Protein AF-A0A368VG31-F1 (afdb_monomer_lite)

pLDDT: mean 73.66, std 25.9, range [26.33, 97.94]

Structure (mmCIF, N/CA/C/O backbone):
data_AF-A0A368VG31-F1
#
_entry.id   AF-A0A368VG31-F1
#
loop_
_atom_site.group_PDB
_atom_site.id
_atom_site.type_symbol
_atom_site.label_atom_id
_atom_site.label_alt_id
_atom_site.label_comp_id
_atom_site.label_asym_id
_atom_site.label_entity_id
_atom_site.label_seq_id
_atom_site.pdbx_PDB_ins_code
_atom_site.Cartn_x
_atom_site.Cartn_y
_atom_site.Cartn_z
_atom_site.occupancy
_atom_site.B_iso_or_equiv
_atom_site.auth_seq_id
_atom_site.auth_comp_id
_atom_site.auth_asym_id
_atom_site.auth_atom_id
_atom_site.pdbx_PDB_model_num
ATOM 1 N N . MET A 1 1 ? -7.370 -16.272 21.404 1.00 42.12 1 MET A N 1
ATOM 2 C CA . MET A 1 1 ? -6.829 -16.869 20.165 1.00 42.12 1 MET A CA 1
ATOM 3 C C . MET A 1 1 ? -6.284 -15.717 19.356 1.00 42.12 1 MET A C 1
ATOM 5 O O . MET A 1 1 ? -7.018 -14.759 19.178 1.00 42.12 1 MET A O 1
ATOM 9 N N . GLN A 1 2 ? -5.011 -15.749 18.975 1.00 47.25 2 GLN A N 1
ATOM 10 C CA . GLN A 1 2 ? -4.463 -14.744 18.066 1.00 47.25 2 GLN A CA 1
ATOM 11 C C . GLN A 1 2 ? -4.986 -15.117 16.674 1.00 47.25 2 GLN A C 1
ATOM 13 O O . GLN A 1 2 ? -4.638 -16.184 16.168 1.00 47.25 2 GLN A O 1
ATOM 18 N N . ASN A 1 3 ? -5.920 -14.334 16.133 1.00 59.38 3 ASN A N 1
ATOM 19 C CA . ASN A 1 3 ? -6.343 -14.498 14.747 1.00 59.38 3 ASN A CA 1
ATOM 20 C C . ASN A 1 3 ? -5.151 -14.087 13.880 1.00 59.38 3 ASN A C 1
ATOM 22 O O . ASN A 1 3 ? -4.716 -12.941 13.930 1.00 59.38 3 ASN A O 1
ATOM 26 N N . ASP A 1 4 ? -4.582 -15.041 13.148 1.00 72.00 4 ASP A N 1
ATOM 27 C CA . ASP A 1 4 ? -3.491 -14.765 12.220 1.00 72.00 4 ASP A CA 1
ATOM 28 C C . ASP A 1 4 ? -4.110 -14.226 10.925 1.00 72.00 4 ASP A C 1
ATOM 30 O O . ASP A 1 4 ? -4.549 -14.985 10.054 1.00 72.00 4 ASP A O 1
ATOM 34 N N . TRP A 1 5 ? -4.286 -12.905 10.849 1.00 88.12 5 TRP A N 1
ATOM 35 C CA . TRP A 1 5 ? -4.856 -12.273 9.665 1.00 88.12 5 TRP A CA 1
ATOM 36 C C . TRP A 1 5 ? -3.840 -12.290 8.525 1.00 88.12 5 TRP A C 1
ATOM 38 O O . TRP A 1 5 ? -2.891 -11.509 8.493 1.00 88.12 5 TRP A O 1
ATOM 48 N N . ASN A 1 6 ? -4.066 -13.183 7.565 1.00 90.31 6 ASN A N 1
ATOM 49 C CA . ASN A 1 6 ? -3.219 -13.331 6.392 1.00 90.31 6 ASN A CA 1
ATOM 50 C C . ASN A 1 6 ? -3.918 -12.758 5.154 1.00 90.31 6 ASN A C 1
ATOM 52 O O . ASN A 1 6 ? -4.849 -13.365 4.618 1.00 90.31 6 ASN A O 1
ATOM 56 N N . PHE A 1 7 ? -3.455 -11.597 4.692 1.00 94.81 7 PHE A N 1
ATOM 57 C CA . PHE A 1 7 ? -3.966 -10.951 3.487 1.00 94.81 7 PHE A CA 1
ATOM 58 C C . PHE A 1 7 ? -3.017 -11.166 2.318 1.00 94.81 7 PHE A C 1
ATOM 60 O O . PHE A 1 7 ? -1.804 -10.972 2.414 1.00 94.81 7 PHE A O 1
ATOM 67 N N . ARG A 1 8 ? -3.588 -11.493 1.158 1.00 96.06 8 ARG A N 1
ATOM 68 C CA . ARG A 1 8 ? -2.815 -11.697 -0.072 1.00 96.06 8 ARG A CA 1
ATOM 69 C C . ARG A 1 8 ? -2.020 -10.453 -0.469 1.00 96.06 8 ARG A C 1
ATOM 71 O O . ARG A 1 8 ? -0.881 -10.576 -0.917 1.00 96.06 8 ARG A O 1
ATOM 78 N N . TYR A 1 9 ? -2.625 -9.277 -0.311 1.00 97.06 9 TYR A N 1
ATOM 79 C CA . TYR A 1 9 ? -2.056 -8.018 -0.781 1.00 97.06 9 TYR A CA 1
ATOM 80 C C . TYR A 1 9 ? -1.549 -7.110 0.341 1.00 97.06 9 TYR A C 1
ATOM 82 O O . TYR A 1 9 ? -0.967 -6.082 0.034 1.00 97.06 9 TYR A O 1
ATOM 90 N N . PHE A 1 10 ? -1.676 -7.473 1.616 1.00 96.88 10 PHE A N 1
ATOM 91 C CA . PHE A 1 10 ? -1.245 -6.618 2.726 1.00 96.88 10 PHE A CA 1
ATOM 92 C C . PHE A 1 10 ? -0.348 -7.409 3.677 1.00 96.88 10 PHE A C 1
ATOM 94 O O . PHE A 1 10 ? -0.759 -8.440 4.206 1.00 96.88 10 PHE A O 1
ATOM 101 N N . ASP A 1 11 ? 0.898 -6.972 3.846 1.00 95.88 11 ASP A N 1
ATOM 102 C CA . ASP A 1 11 ? 1.844 -7.601 4.765 1.00 95.88 11 ASP A CA 1
ATOM 103 C C . ASP A 1 11 ? 1.678 -7.068 6.186 1.00 95.88 11 ASP A C 1
ATOM 105 O O . ASP A 1 11 ? 1.439 -5.876 6.358 1.00 95.88 11 ASP A O 1
ATOM 109 N N . ASP A 1 12 ? 1.845 -7.947 7.176 1.00 94.50 12 ASP A N 1
ATOM 110 C CA . ASP A 1 12 ? 1.897 -7.613 8.607 1.00 94.50 12 ASP A CA 1
ATOM 111 C C . ASP A 1 12 ? 0.853 -6.554 9.034 1.00 94.50 12 ASP A C 1
ATOM 113 O O . ASP A 1 12 ? 1.196 -5.400 9.320 1.00 94.50 12 ASP A O 1
ATOM 117 N N . PRO A 1 13 ? -0.446 -6.908 9.037 1.00 94.44 13 PRO A N 1
ATOM 118 C CA . PRO A 1 13 ? -1.523 -5.949 9.269 1.00 94.44 13 PRO A CA 1
ATOM 119 C C . PRO A 1 13 ? -1.421 -5.249 10.624 1.00 94.44 13 PRO A C 1
ATOM 121 O O . PRO A 1 13 ? -1.746 -4.073 10.715 1.00 94.44 13 PRO A O 1
ATOM 124 N N . LEU A 1 14 ? -0.920 -5.936 11.656 1.00 93.38 14 LEU A N 1
ATOM 125 C CA . LEU A 1 14 ? -0.734 -5.360 12.992 1.00 93.38 14 LEU A CA 1
ATOM 126 C C . LEU A 1 14 ? 0.301 -4.234 13.019 1.00 93.38 14 LEU A C 1
ATOM 128 O O . LEU A 1 14 ? 0.236 -3.362 13.880 1.00 93.38 14 LEU A O 1
ATOM 132 N N . ARG A 1 15 ? 1.267 -4.271 12.102 1.00 93.38 15 ARG A N 1
ATOM 133 C CA . ARG A 1 15 ? 2.308 -3.255 11.986 1.00 93.38 15 ARG A CA 1
ATOM 134 C C . ARG A 1 15 ? 1.934 -2.138 11.019 1.00 93.38 15 ARG A C 1
ATOM 136 O O . ARG A 1 15 ? 2.314 -0.997 11.249 1.00 93.38 15 ARG A O 1
ATOM 143 N N . ASN A 1 16 ? 1.304 -2.491 9.902 1.00 94.56 16 ASN A N 1
ATOM 144 C CA . ASN A 1 16 ? 1.220 -1.620 8.731 1.00 94.56 16 ASN A CA 1
ATOM 145 C C . ASN A 1 16 ? -0.153 -0.953 8.543 1.00 94.56 16 ASN A C 1
ATOM 147 O O . ASN A 1 16 ? -0.267 -0.068 7.694 1.00 94.56 16 ASN A O 1
ATOM 151 N N . ALA A 1 17 ? -1.186 -1.393 9.267 1.00 94.19 17 ALA A N 1
ATOM 152 C CA . ALA A 1 17 ? -2.502 -0.760 9.256 1.00 94.19 17 ALA A CA 1
ATOM 153 C C . ALA A 1 17 ? -2.637 0.269 10.389 1.00 94.19 17 ALA A C 1
ATOM 155 O O . ALA A 1 17 ? -1.961 0.160 11.412 1.00 94.19 17 ALA A O 1
ATOM 156 N N . GLU A 1 18 ? -3.535 1.240 10.217 1.00 93.69 18 GLU A N 1
ATOM 157 C CA . GLU A 1 18 ? -3.822 2.246 11.244 1.00 93.69 18 GLU A CA 1
ATOM 158 C C . GLU A 1 18 ? -4.974 1.783 12.137 1.00 93.69 18 GLU A C 1
ATOM 160 O O . GLU A 1 18 ? -6.083 1.534 11.652 1.00 93.69 18 GLU A O 1
ATOM 165 N N . PHE A 1 19 ? -4.707 1.678 13.441 1.00 94.88 19 PHE A N 1
ATOM 166 C CA . PHE A 1 19 ? -5.680 1.252 14.444 1.00 94.88 19 PHE A CA 1
ATOM 167 C C . PHE A 1 19 ? -6.085 2.400 15.366 1.00 94.88 19 PHE A C 1
ATOM 169 O O . PHE A 1 19 ? -5.261 3.218 15.768 1.00 94.88 19 PHE A O 1
ATOM 176 N N . ILE A 1 20 ? -7.350 2.396 15.773 1.00 94.56 20 ILE A N 1
ATOM 177 C CA . ILE A 1 20 ? -7.947 3.368 16.686 1.00 94.56 20 ILE A CA 1
ATOM 178 C C . ILE A 1 20 ? -8.643 2.666 17.853 1.00 94.56 20 ILE A C 1
ATOM 180 O O . ILE A 1 20 ? -8.980 1.485 17.793 1.00 94.56 20 ILE A O 1
ATOM 184 N N . GLU A 1 21 ? -8.887 3.416 18.925 1.00 94.69 21 GLU A N 1
ATOM 185 C CA . GLU A 1 21 ? -9.537 2.904 20.140 1.00 94.69 21 GLU A CA 1
ATOM 186 C C . GLU A 1 21 ? -11.071 2.835 20.022 1.00 94.69 21 GLU A C 1
ATOM 188 O O . GLU A 1 21 ? -11.733 2.216 20.854 1.00 94.69 21 GLU A O 1
ATOM 193 N N . SER A 1 22 ? -11.661 3.481 19.009 1.00 95.19 22 SER A N 1
ATOM 194 C CA . SER A 1 22 ? -13.115 3.512 18.833 1.00 95.19 22 SER A CA 1
ATOM 195 C C . SER A 1 22 ? -13.665 2.118 18.500 1.00 95.19 22 SER A C 1
ATOM 197 O O . SER A 1 22 ? -13.139 1.470 17.590 1.00 95.19 22 SER A O 1
ATOM 199 N N . PRO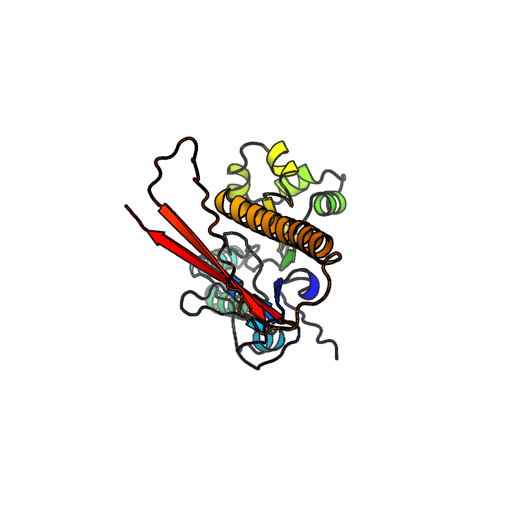 A 1 23 ? -14.760 1.668 19.144 1.00 97.12 23 PRO A N 1
ATOM 200 C CA . PRO A 1 23 ? -15.353 0.368 18.855 1.00 97.12 23 PRO A CA 1
ATOM 201 C C . PRO A 1 23 ? -15.854 0.261 17.411 1.00 97.12 23 PRO A C 1
ATOM 203 O O . PRO A 1 23 ? -16.366 1.226 16.845 1.00 97.12 23 PRO A O 1
ATOM 206 N N . CYS A 1 24 ? -15.783 -0.937 16.839 1.00 96.50 24 CYS A N 1
ATOM 207 C CA . CYS A 1 24 ? -16.247 -1.210 15.486 1.00 96.50 24 CYS A CA 1
ATOM 208 C C . CYS A 1 24 ? -17.745 -0.926 15.322 1.00 96.50 24 CYS A C 1
ATOM 210 O O . CYS A 1 24 ? -18.578 -1.516 16.013 1.00 96.50 24 CYS A O 1
ATOM 212 N N . GLU A 1 25 ? -18.108 -0.140 14.309 1.00 94.56 25 GLU A N 1
ATOM 213 C CA . GLU A 1 25 ? -19.505 0.211 14.012 1.00 94.56 25 GLU A CA 1
ATOM 214 C C . GLU A 1 25 ? -20.383 -0.996 13.651 1.00 94.56 25 GLU A C 1
ATOM 216 O O . GLU A 1 25 ? -21.596 -0.983 13.851 1.00 94.56 25 GLU A O 1
ATOM 221 N N . SER A 1 26 ? -19.779 -2.047 13.090 1.00 93.00 26 SER A N 1
ATOM 222 C CA . SER A 1 26 ? -20.509 -3.213 12.582 1.00 93.00 26 SER A CA 1
ATOM 223 C C . SER A 1 26 ? -20.845 -4.242 13.662 1.00 93.00 26 SER A C 1
ATOM 225 O O . SER A 1 26 ? -21.842 -4.954 13.533 1.00 93.00 26 SER A O 1
ATOM 227 N N . CYS A 1 27 ? -20.012 -4.381 14.697 1.00 95.81 27 CYS A N 1
ATOM 228 C CA . CYS A 1 27 ? -20.180 -5.433 15.710 1.00 95.81 27 CYS A CA 1
ATOM 229 C C . CYS A 1 27 ? -19.948 -4.993 17.162 1.00 95.81 27 CYS A C 1
ATOM 231 O O . CYS A 1 27 ? -20.209 -5.788 18.063 1.00 95.81 27 CYS A O 1
ATOM 233 N N . GLY A 1 28 ? -19.468 -3.770 17.401 1.00 96.50 28 GLY A N 1
ATOM 234 C CA . GLY A 1 28 ? -19.174 -3.238 18.734 1.00 96.50 28 GLY A CA 1
ATOM 235 C C . GLY A 1 28 ? -17.886 -3.760 19.382 1.00 96.50 28 GLY A C 1
ATOM 236 O O . GLY A 1 28 ? -17.689 -3.526 20.568 1.00 96.50 28 GLY A O 1
ATOM 237 N N . SER A 1 29 ? -17.027 -4.480 18.651 1.00 96.00 29 SER A N 1
ATOM 238 C CA . SER A 1 29 ? -15.715 -4.921 19.157 1.00 96.00 29 SER A CA 1
ATOM 239 C C . SER A 1 29 ? -14.809 -3.727 19.451 1.00 96.00 29 SER A C 1
ATOM 241 O O . SER A 1 29 ? -14.769 -2.806 18.647 1.00 96.00 29 SER A O 1
ATOM 243 N N . GLU A 1 30 ? -14.038 -3.781 20.535 1.00 96.12 30 GLU A N 1
ATOM 244 C CA . GLU A 1 30 ? -12.993 -2.793 20.871 1.00 96.12 30 GLU A CA 1
ATOM 245 C C . GLU A 1 30 ? -11.595 -3.246 20.409 1.00 96.12 30 GLU A C 1
ATOM 247 O O . GLU A 1 30 ? -10.632 -2.490 20.445 1.00 96.12 30 GLU A O 1
ATOM 252 N N . GLU A 1 31 ? -11.474 -4.486 19.935 1.00 94.44 31 GLU A N 1
ATOM 253 C CA . GLU A 1 31 ? -10.200 -5.093 19.555 1.00 94.44 31 GLU A CA 1
ATOM 254 C C . GLU A 1 31 ? -9.863 -4.847 18.079 1.00 94.44 31 GLU A C 1
ATOM 256 O O . GLU A 1 31 ? -10.676 -5.153 17.200 1.00 94.44 31 GLU A O 1
ATOM 261 N N . ASN A 1 32 ? -8.630 -4.392 17.816 1.00 94.69 32 ASN A N 1
ATOM 262 C CA . ASN A 1 32 ? -8.026 -4.255 16.480 1.00 94.69 32 ASN A CA 1
ATOM 263 C C . ASN A 1 32 ? -8.951 -3.540 15.480 1.00 94.69 32 ASN A C 1
ATOM 265 O O . ASN A 1 32 ? -9.277 -4.059 14.406 1.00 94.69 32 ASN A O 1
ATOM 269 N N . CYS A 1 33 ? -9.409 -2.357 15.881 1.00 96.44 33 CYS A N 1
ATOM 270 C CA . CYS A 1 33 ? -10.287 -1.505 15.095 1.00 96.44 33 CYS A CA 1
ATOM 271 C C . CYS A 1 33 ? -9.482 -0.589 14.181 1.00 96.44 33 CYS A C 1
ATOM 273 O O . CYS A 1 33 ? -8.665 0.184 14.660 1.00 96.44 33 CYS A O 1
ATOM 275 N N . LEU A 1 34 ? -9.701 -0.702 12.875 1.00 95.50 34 LEU A N 1
ATOM 276 C CA . LEU A 1 34 ? -9.087 0.131 11.851 1.00 95.50 34 LEU A CA 1
ATOM 277 C C . LEU A 1 34 ? -9.758 1.502 11.796 1.00 95.50 34 LEU A C 1
ATOM 279 O O . LEU A 1 34 ? -10.980 1.591 11.958 1.00 95.50 34 LEU A O 1
ATOM 283 N N . ASP A 1 35 ? -8.974 2.533 11.489 1.00 92.69 35 ASP A N 1
ATOM 284 C CA . ASP A 1 35 ? -9.503 3.868 11.211 1.00 92.69 35 ASP A CA 1
ATOM 285 C C . ASP A 1 35 ? -10.346 3.857 9.925 1.00 92.69 35 ASP A C 1
ATOM 287 O O . ASP A 1 35 ? -9.868 3.536 8.828 1.00 92.69 35 ASP A O 1
ATOM 291 N N . GLY A 1 36 ? -11.629 4.187 10.068 1.00 89.38 36 GLY A N 1
ATOM 292 C CA . GLY A 1 36 ? -12.587 4.183 8.972 1.00 89.38 36 GLY A CA 1
ATOM 293 C C . GLY A 1 36 ? -12.292 5.229 7.891 1.00 89.38 36 GLY A C 1
ATOM 294 O O . GLY A 1 36 ? -12.706 5.033 6.746 1.00 89.38 36 GLY A O 1
ATOM 295 N N . VAL A 1 37 ? -11.503 6.271 8.194 1.00 86.25 37 VAL A N 1
ATOM 296 C CA . VAL A 1 37 ? -11.160 7.341 7.238 1.00 86.25 37 VAL A CA 1
ATOM 297 C C . VAL A 1 37 ? -10.456 6.816 5.981 1.00 86.25 37 VAL A C 1
ATOM 299 O O . VAL A 1 37 ? -10.598 7.389 4.901 1.00 86.25 37 VAL A O 1
ATOM 302 N N . PHE A 1 38 ? -9.734 5.697 6.084 1.00 87.88 38 PHE A N 1
ATOM 303 C CA . PHE A 1 38 ? -8.956 5.144 4.970 1.00 87.88 38 PHE A CA 1
ATOM 304 C C . PHE A 1 38 ? -9.740 4.171 4.081 1.00 87.88 38 PHE A C 1
ATOM 306 O O . PHE A 1 38 ? -9.220 3.720 3.059 1.00 87.88 38 PHE A O 1
ATOM 313 N N . PHE A 1 39 ? -10.992 3.845 4.420 1.00 87.69 39 PHE A N 1
ATOM 314 C CA . PHE A 1 39 ? -11.820 2.951 3.599 1.00 87.69 39 PHE A CA 1
ATOM 315 C C . PHE A 1 39 ? -12.277 3.591 2.276 1.00 87.69 39 PHE A C 1
ATOM 317 O O . PHE A 1 39 ? -12.703 2.858 1.378 1.00 87.69 39 PHE A O 1
ATOM 324 N N . ASP A 1 40 ? -12.130 4.920 2.144 1.00 73.88 40 ASP A N 1
ATOM 325 C CA . ASP A 1 40 ? -12.388 5.709 0.926 1.00 73.88 40 ASP A CA 1
ATOM 326 C C . ASP A 1 40 ? -13.782 5.425 0.329 1.00 73.88 40 ASP A C 1
ATOM 328 O O . ASP A 1 40 ? -13.957 5.379 -0.889 1.00 73.88 40 ASP A O 1
ATOM 332 N N . GLU A 1 41 ? -14.779 5.183 1.196 1.00 75.31 41 GLU A N 1
ATOM 333 C CA . GLU A 1 41 ? -16.184 4.995 0.820 1.00 75.31 41 GLU A CA 1
ATOM 334 C C . GLU A 1 41 ? -16.829 6.376 0.574 1.00 75.31 41 GLU A C 1
ATOM 336 O O . GLU A 1 41 ? -17.075 7.112 1.527 1.00 75.31 41 GLU A O 1
ATOM 341 N N . PRO A 1 42 ? -17.163 6.758 -0.677 1.00 67.31 42 PRO A N 1
ATOM 342 C CA . PRO A 1 42 ? -17.617 8.124 -0.979 1.00 67.31 42 PRO A CA 1
ATOM 343 C C . PRO A 1 42 ? -18.981 8.485 -0.378 1.00 67.31 42 PRO A C 1
ATOM 345 O O . PRO A 1 42 ? -19.337 9.658 -0.289 1.00 67.31 42 PRO A O 1
ATOM 348 N N . GLU A 1 43 ? -19.779 7.471 -0.047 1.00 68.25 43 GLU A N 1
ATOM 349 C CA . GLU A 1 43 ? -21.176 7.614 0.373 1.00 68.25 43 GLU A CA 1
ATOM 350 C C . GLU A 1 43 ? -21.369 7.442 1.885 1.00 68.25 43 GLU A C 1
ATOM 352 O O . GLU A 1 43 ? -22.446 7.754 2.398 1.00 68.25 43 GLU A O 1
ATOM 357 N N . PHE A 1 44 ? -20.349 6.956 2.600 1.00 67.81 44 PHE A N 1
ATOM 358 C CA . PHE A 1 44 ? -20.444 6.620 4.015 1.00 67.81 44 PHE A CA 1
ATOM 359 C C . PHE A 1 44 ? -19.159 7.007 4.739 1.00 67.81 44 PHE A C 1
ATOM 361 O O . PHE A 1 44 ? -18.116 6.389 4.542 1.00 67.81 44 PHE A O 1
ATOM 368 N N . ASP A 1 45 ? -19.265 7.984 5.636 1.00 73.06 45 ASP A N 1
ATOM 369 C CA . ASP A 1 45 ? -18.218 8.218 6.621 1.00 73.06 45 ASP A CA 1
ATOM 370 C C . ASP A 1 45 ? -18.232 7.045 7.604 1.00 73.06 45 ASP A C 1
ATOM 372 O O . ASP A 1 45 ? -19.227 6.797 8.292 1.00 73.06 45 ASP A O 1
ATOM 376 N N . ARG A 1 46 ? -17.134 6.292 7.618 1.00 82.81 46 ARG A N 1
ATOM 377 C CA . ARG A 1 46 ? -16.865 5.247 8.601 1.00 82.81 46 ARG A CA 1
ATOM 378 C C . ARG A 1 46 ? -15.918 5.809 9.637 1.00 82.81 46 ARG A C 1
ATOM 380 O O . ARG A 1 46 ? -14.879 6.357 9.283 1.00 82.81 46 ARG A O 1
ATOM 387 N N . GLU A 1 47 ? -16.242 5.626 10.906 1.00 88.50 47 GLU A N 1
ATOM 388 C CA . GLU A 1 47 ? -15.333 5.941 12.001 1.00 88.50 47 GLU A CA 1
ATOM 389 C C . GLU A 1 47 ? -14.434 4.742 12.315 1.00 88.50 47 GLU A C 1
ATOM 391 O O . GLU A 1 47 ? -13.228 4.911 12.446 1.00 88.50 47 GLU A O 1
ATOM 396 N N . SER A 1 48 ? -14.992 3.526 12.418 1.00 94.44 48 SER A N 1
ATOM 397 C CA . SER A 1 48 ? -14.250 2.360 12.928 1.00 94.44 48 SER A CA 1
ATOM 398 C C . SER A 1 48 ? -14.721 1.004 12.389 1.00 94.44 48 SER A C 1
ATOM 400 O O . SER A 1 48 ? -15.910 0.660 12.439 1.00 94.44 48 SER A O 1
ATOM 402 N N . VAL A 1 49 ? -13.770 0.167 11.956 1.00 95.00 49 VAL A N 1
ATOM 403 C CA . VAL A 1 49 ? -14.024 -1.197 11.455 1.00 95.00 49 VAL A CA 1
ATOM 404 C C . VAL A 1 49 ? -13.019 -2.186 12.046 1.00 95.00 49 VAL A C 1
ATOM 406 O O . VAL A 1 49 ? -11.830 -2.093 11.770 1.00 95.00 49 VAL A O 1
ATOM 409 N N . CYS A 1 50 ? -13.459 -3.193 12.806 1.00 96.00 50 CYS A N 1
ATOM 410 C CA . CYS A 1 50 ? -12.536 -4.229 13.275 1.00 96.00 50 CYS A CA 1
ATOM 411 C C . CYS A 1 50 ? -12.106 -5.176 12.151 1.00 96.00 50 CYS A C 1
ATOM 413 O O . CYS A 1 50 ? -12.867 -5.470 11.222 1.00 96.00 50 CYS A O 1
ATOM 415 N N . MET A 1 51 ? -10.895 -5.709 12.296 1.00 95.25 51 MET A N 1
ATOM 416 C CA . MET A 1 51 ? -10.289 -6.651 11.354 1.00 95.25 51 MET A CA 1
ATOM 417 C C . MET A 1 51 ? -11.175 -7.862 11.040 1.00 95.25 51 MET A C 1
ATOM 419 O O . MET A 1 51 ? -11.287 -8.262 9.883 1.00 95.25 51 MET A O 1
ATOM 423 N N . ASP A 1 52 ? -11.868 -8.416 12.037 1.00 94.69 52 ASP A N 1
ATOM 424 C CA . ASP A 1 52 ? -12.755 -9.564 11.821 1.00 94.69 52 ASP A CA 1
ATOM 425 C C . ASP A 1 52 ? -13.963 -9.196 10.938 1.00 94.69 52 ASP A C 1
ATOM 427 O O . ASP A 1 52 ? -14.337 -9.958 10.049 1.00 94.69 52 ASP A O 1
ATOM 431 N N . CYS A 1 53 ? -14.542 -7.998 11.103 1.00 94.62 53 CYS A N 1
ATOM 432 C CA . CYS A 1 53 ? -15.637 -7.536 10.242 1.00 94.62 53 CYS A CA 1
ATOM 433 C C . CYS A 1 53 ? -15.188 -7.287 8.797 1.00 94.62 53 CYS A C 1
ATOM 435 O O . CYS A 1 53 ? -15.967 -7.524 7.867 1.00 94.62 53 CYS A O 1
ATOM 437 N N . LEU A 1 54 ? -13.949 -6.832 8.608 1.00 94.56 54 LEU A N 1
ATOM 438 C CA . LEU A 1 54 ? -13.336 -6.684 7.291 1.00 94.56 54 LEU A CA 1
ATOM 439 C C . LEU A 1 54 ? -13.129 -8.051 6.614 1.00 94.56 54 LEU A C 1
ATOM 441 O O . LEU A 1 54 ? -13.547 -8.245 5.471 1.00 94.56 54 LEU A O 1
ATOM 445 N N . VAL A 1 55 ? -12.551 -9.024 7.325 1.00 93.50 55 VAL A N 1
ATOM 446 C CA . VAL A 1 55 ? -12.304 -10.385 6.807 1.00 93.50 55 VAL A CA 1
ATOM 447 C C . VAL A 1 55 ? -13.612 -11.105 6.462 1.00 93.50 55 VAL A C 1
ATOM 449 O O . VAL A 1 55 ? -13.726 -11.712 5.390 1.00 93.50 55 VAL A O 1
ATOM 452 N N . ASP A 1 56 ? -14.627 -10.968 7.319 1.00 92.50 56 ASP A N 1
ATOM 453 C CA . ASP A 1 56 ? -15.985 -11.475 7.085 1.00 92.50 56 ASP A CA 1
ATOM 454 C C . ASP A 1 56 ? -16.666 -10.802 5.876 1.00 92.50 56 ASP A C 1
ATOM 456 O O . ASP A 1 56 ? -17.683 -11.285 5.372 1.00 92.50 56 ASP A O 1
ATOM 460 N N . GLY A 1 57 ? -16.122 -9.682 5.391 1.00 91.25 57 GLY A N 1
ATOM 461 C CA . GLY A 1 57 ? -16.665 -8.909 4.281 1.00 91.25 57 GLY A CA 1
ATOM 462 C C . GLY A 1 57 ? -17.936 -8.137 4.632 1.00 91.25 57 GLY A C 1
ATOM 463 O O . GLY A 1 57 ? -18.701 -7.815 3.717 1.00 91.25 57 GLY A O 1
ATOM 464 N N . LYS A 1 58 ? -18.168 -7.855 5.925 1.00 91.44 58 LYS A N 1
ATOM 465 C CA . LYS A 1 58 ? -19.255 -6.973 6.396 1.00 91.44 58 LYS A CA 1
ATOM 466 C C . LYS A 1 58 ? -19.015 -5.530 5.966 1.00 91.44 58 LYS A C 1
ATOM 468 O O . LYS A 1 58 ? -19.966 -4.828 5.643 1.00 91.44 58 LYS A O 1
ATOM 473 N N . VAL A 1 59 ? -17.744 -5.139 5.924 1.00 90.62 59 VAL A N 1
ATOM 474 C CA . VAL A 1 59 ? -17.255 -3.890 5.334 1.00 90.62 59 VAL A CA 1
ATOM 475 C C . VAL A 1 59 ? -16.184 -4.243 4.306 1.00 90.62 59 VAL A C 1
ATOM 477 O O . VAL A 1 59 ? -15.521 -5.277 4.431 1.00 90.62 59 VAL A O 1
ATOM 480 N N . LYS A 1 60 ? -16.057 -3.435 3.253 1.00 90.94 60 LYS A N 1
ATOM 481 C CA . LYS A 1 60 ? -15.112 -3.666 2.158 1.00 90.94 60 LYS A CA 1
ATOM 482 C C . LYS A 1 60 ? -14.446 -2.356 1.783 1.00 90.94 60 LYS A C 1
ATOM 484 O O . LYS A 1 60 ? -15.122 -1.346 1.680 1.00 90.94 60 LYS A O 1
ATOM 489 N N . VAL A 1 61 ? -13.151 -2.394 1.500 1.00 89.94 61 VAL A N 1
ATOM 490 C CA . VAL A 1 61 ? -12.448 -1.229 0.952 1.00 89.94 61 VAL A CA 1
ATOM 491 C C . VAL A 1 61 ? -13.006 -0.901 -0.434 1.00 89.94 61 VAL A C 1
ATOM 493 O O . VAL A 1 61 ? -13.241 -1.801 -1.250 1.00 89.94 61 VAL A O 1
ATOM 496 N N . HIS A 1 62 ? -13.225 0.382 -0.717 1.00 88.12 62 HIS A N 1
ATOM 497 C CA . HIS A 1 62 ? -13.626 0.818 -2.046 1.00 88.12 62 HIS A CA 1
ATOM 498 C C . HIS A 1 62 ? -12.444 0.722 -3.027 1.00 88.12 62 HIS A C 1
ATOM 500 O O . HIS A 1 62 ? -11.345 1.191 -2.753 1.00 88.12 62 HIS A O 1
ATOM 506 N N . ILE A 1 63 ? -12.666 0.110 -4.196 1.00 90.19 63 ILE A N 1
ATOM 507 C CA . ILE A 1 63 ? -11.682 0.085 -5.287 1.00 90.19 63 ILE A CA 1
ATOM 508 C C . ILE A 1 63 ? -12.211 0.990 -6.389 1.00 90.19 63 ILE A C 1
ATOM 510 O O . ILE A 1 63 ? -13.254 0.694 -6.973 1.00 90.19 63 ILE A O 1
ATOM 514 N N . ARG A 1 64 ? -11.468 2.054 -6.686 1.00 89.06 64 ARG A N 1
ATOM 515 C CA . ARG A 1 64 ? -11.824 3.034 -7.714 1.00 89.06 64 ARG A CA 1
ATOM 516 C C . ARG A 1 64 ? -11.797 2.413 -9.115 1.00 89.06 64 ARG A C 1
ATOM 518 O O . ARG A 1 64 ? -10.918 1.607 -9.427 1.00 89.06 64 ARG A O 1
ATOM 525 N N . ASP A 1 65 ? -12.707 2.843 -9.987 1.00 91.50 65 ASP A N 1
ATOM 526 C CA . ASP A 1 65 ? -12.900 2.246 -11.319 1.00 91.50 65 ASP A CA 1
ATOM 527 C C . ASP A 1 65 ? -11.623 2.238 -12.176 1.00 91.50 65 ASP A C 1
ATOM 529 O O . ASP A 1 65 ? -11.283 1.218 -12.777 1.00 91.50 65 ASP A O 1
ATOM 533 N N . TYR A 1 66 ? -10.833 3.319 -12.169 1.00 91.44 66 TYR A N 1
ATOM 534 C CA . TYR A 1 66 ? -9.586 3.357 -12.948 1.00 91.44 66 TYR A CA 1
ATOM 535 C C . TYR A 1 66 ? -8.543 2.334 -12.468 1.00 91.44 66 TYR A C 1
ATOM 537 O O . TYR A 1 66 ? -7.706 1.907 -13.269 1.00 91.44 66 TYR A O 1
ATOM 545 N N . LEU A 1 67 ? -8.560 1.919 -11.191 1.00 92.44 67 LEU A N 1
ATOM 546 C CA . LEU A 1 67 ? -7.691 0.844 -10.700 1.00 92.44 67 LEU A CA 1
ATOM 547 C C . LEU A 1 67 ? -8.147 -0.506 -11.251 1.00 92.44 67 LEU A C 1
ATOM 549 O O . LEU A 1 67 ? -7.303 -1.315 -11.643 1.00 92.44 67 LEU A O 1
ATOM 553 N N . VAL A 1 68 ? -9.460 -0.726 -11.353 1.00 94.69 68 VAL A N 1
ATOM 554 C CA . VAL A 1 68 ? -10.032 -1.916 -12.001 1.00 94.69 68 VAL A CA 1
ATOM 555 C C . VAL A 1 68 ? -9.629 -1.953 -13.478 1.00 94.69 68 VAL A C 1
ATOM 557 O O . VAL A 1 68 ? -9.110 -2.965 -13.950 1.00 94.69 68 VAL A O 1
ATOM 560 N N . GLU A 1 69 ? -9.739 -0.831 -14.192 1.00 94.56 69 GLU A N 1
ATOM 561 C CA . GLU A 1 69 ? -9.294 -0.710 -15.588 1.00 94.56 69 GLU A CA 1
ATOM 562 C C . GLU A 1 69 ? -7.771 -0.890 -15.742 1.00 94.56 69 GLU A C 1
ATOM 564 O O . GLU A 1 69 ? -7.285 -1.501 -16.704 1.00 94.56 69 GLU A O 1
ATOM 569 N N . LYS A 1 70 ? -6.971 -0.356 -14.807 1.00 93.69 70 LYS A N 1
ATOM 570 C CA . LYS A 1 70 ? -5.511 -0.554 -14.766 1.00 93.69 70 LYS A CA 1
ATOM 571 C C . LYS A 1 70 ? -5.183 -2.031 -14.573 1.00 93.69 70 LYS A C 1
ATOM 573 O O . LYS A 1 70 ? -4.289 -2.537 -15.262 1.00 93.69 70 LYS A O 1
ATOM 578 N N . LEU A 1 71 ? -5.906 -2.725 -13.696 1.00 95.50 71 LEU A N 1
ATOM 579 C CA . LEU A 1 71 ? -5.757 -4.159 -13.498 1.00 95.50 71 LEU A CA 1
ATOM 580 C C . LEU A 1 71 ? -6.124 -4.935 -14.762 1.00 95.50 71 LEU A C 1
ATOM 582 O O . LEU A 1 71 ? -5.304 -5.717 -15.240 1.00 95.50 71 LEU A O 1
ATOM 586 N N . GLU A 1 72 ? -7.288 -4.675 -15.354 1.00 94.75 72 GLU A N 1
ATOM 587 C CA . GLU A 1 72 ? -7.745 -5.354 -16.568 1.00 94.75 72 GLU A CA 1
ATOM 588 C C . GLU A 1 72 ? -6.726 -5.222 -17.711 1.00 94.75 72 GLU A C 1
ATOM 590 O O . GLU A 1 72 ? -6.344 -6.217 -18.335 1.00 94.75 72 GLU A O 1
ATOM 595 N N . ARG A 1 73 ? -6.197 -4.011 -17.940 1.00 92.94 73 ARG A N 1
ATOM 596 C CA . ARG A 1 73 ? -5.139 -3.775 -18.937 1.00 92.94 73 ARG A CA 1
ATOM 597 C C . ARG A 1 73 ? -3.872 -4.575 -18.642 1.00 92.94 73 ARG A C 1
ATOM 599 O O . ARG A 1 73 ? -3.249 -5.094 -19.567 1.00 92.94 73 ARG A O 1
ATOM 606 N N . ASN A 1 74 ? -3.467 -4.675 -17.378 1.00 92.81 74 ASN A N 1
ATOM 607 C CA . ASN A 1 74 ? -2.290 -5.452 -16.986 1.00 92.81 74 ASN A CA 1
ATOM 608 C C . ASN A 1 74 ? -2.521 -6.962 -17.124 1.00 92.81 74 ASN A C 1
ATOM 610 O O . ASN A 1 74 ? -1.615 -7.675 -17.557 1.00 92.81 74 ASN A O 1
ATOM 614 N N . VAL A 1 75 ? -3.721 -7.445 -16.798 1.00 92.94 75 VAL A N 1
ATOM 615 C CA . VAL A 1 75 ? -4.137 -8.837 -16.999 1.00 92.94 75 VAL A CA 1
ATOM 616 C C . VAL A 1 75 ? -4.069 -9.162 -18.494 1.00 92.94 75 VAL A C 1
ATOM 618 O O . VAL A 1 75 ? -3.310 -10.049 -18.869 1.00 92.94 75 VAL A O 1
ATOM 621 N N . LYS A 1 76 ? -4.720 -8.384 -19.370 1.00 91.19 76 LYS A N 1
ATOM 622 C CA . LYS A 1 76 ? -4.680 -8.598 -20.834 1.00 91.19 76 LYS A CA 1
ATOM 623 C C . LYS A 1 76 ? -3.261 -8.642 -21.405 1.00 91.19 76 LYS A C 1
ATOM 625 O O . LYS A 1 76 ? -2.971 -9.475 -22.249 1.00 91.19 76 LYS A O 1
ATOM 630 N N . LYS A 1 77 ? -2.353 -7.789 -20.918 1.00 88.81 77 LYS A N 1
ATOM 631 C CA . LYS A 1 77 ? -0.934 -7.814 -21.325 1.00 88.81 77 LYS A CA 1
ATOM 632 C C . LYS A 1 77 ? -0.182 -9.059 -20.849 1.00 88.81 77 LYS A C 1
ATOM 634 O O . LYS A 1 77 ? 0.809 -9.434 -21.465 1.00 88.81 77 LYS A O 1
ATOM 639 N N . SER A 1 78 ? -0.603 -9.648 -19.732 1.00 83.88 78 SER A N 1
ATOM 640 C CA . SER A 1 78 ? 0.093 -10.767 -19.087 1.00 83.88 78 SER A CA 1
ATOM 641 C C . SER A 1 78 ? -0.404 -12.138 -19.553 1.00 83.88 78 SER A C 1
ATOM 643 O O . SER A 1 78 ? 0.280 -13.130 -19.309 1.00 83.88 78 SER A O 1
ATOM 645 N N . TYR A 1 79 ? -1.577 -12.215 -20.191 1.00 78.56 79 TYR A N 1
ATOM 646 C CA . TYR A 1 79 ? -2.176 -13.467 -20.657 1.00 78.56 79 TYR A CA 1
ATOM 647 C C . TYR A 1 79 ? -2.195 -13.559 -22.195 1.00 78.56 79 TYR A C 1
ATOM 649 O O . TYR A 1 79 ? -2.414 -12.554 -22.867 1.00 78.56 79 TYR A O 1
ATOM 657 N N . PRO A 1 80 ? -2.003 -14.762 -22.770 1.00 73.38 80 PRO A N 1
ATOM 658 C CA . PRO A 1 80 ? -2.239 -15.016 -24.190 1.00 73.38 80 PRO A CA 1
ATOM 659 C C . PRO A 1 80 ? -3.685 -14.709 -24.607 1.00 73.38 80 PRO A C 1
ATOM 661 O O . PRO A 1 80 ? -4.609 -14.859 -23.805 1.00 73.38 80 PRO A O 1
ATOM 664 N N . SER A 1 81 ? -3.888 -14.373 -25.885 1.00 70.81 81 SER A N 1
ATOM 665 C CA . SER A 1 81 ? -5.200 -14.042 -26.475 1.00 70.81 81 SER A CA 1
ATOM 666 C C . SER A 1 81 ? -6.278 -15.115 -26.257 1.00 70.81 81 SER A C 1
ATOM 668 O O . SER A 1 81 ? -7.457 -14.806 -26.173 1.00 70.81 81 SER A O 1
ATOM 670 N N . GLU A 1 82 ? -5.892 -16.379 -26.089 1.00 66.69 82 GLU A N 1
ATOM 671 C CA . GLU A 1 82 ? -6.802 -17.511 -25.845 1.00 66.69 82 GLU A CA 1
ATOM 672 C C . GLU A 1 82 ? -7.474 -17.498 -24.456 1.00 66.69 82 GLU A C 1
ATOM 674 O O . GLU A 1 82 ? -8.369 -18.299 -24.183 1.00 66.69 82 GLU A O 1
ATOM 679 N N . LEU A 1 83 ? -7.042 -16.617 -23.550 1.00 73.50 83 LEU A N 1
ATOM 680 C CA . LEU A 1 83 ? -7.603 -16.475 -22.202 1.00 73.50 83 LEU A CA 1
ATOM 681 C C . LEU A 1 83 ? -8.371 -15.159 -22.019 1.00 73.50 83 LEU A C 1
ATOM 683 O O . LEU A 1 83 ? -8.736 -14.832 -20.889 1.00 73.50 83 LEU A O 1
ATOM 687 N N . GLU A 1 84 ? -8.641 -14.424 -23.103 1.00 77.88 84 GLU A N 1
ATOM 688 C CA . GLU A 1 84 ? -9.305 -13.117 -23.056 1.00 77.88 84 GLU A CA 1
ATOM 689 C C . GLU A 1 84 ? -10.698 -13.193 -22.405 1.00 77.88 84 GLU A C 1
ATOM 691 O O . GLU A 1 84 ? -11.002 -12.401 -21.513 1.00 77.88 84 GLU A O 1
ATOM 696 N N . ASP A 1 85 ? -11.475 -14.242 -22.696 1.00 86.12 85 ASP A N 1
ATOM 697 C CA . ASP A 1 85 ? -12.789 -14.485 -22.074 1.00 86.12 85 ASP A CA 1
ATOM 698 C C . ASP A 1 85 ? -12.719 -14.709 -20.550 1.00 86.12 85 ASP A C 1
ATOM 700 O O . ASP A 1 85 ? -13.716 -14.577 -19.837 1.00 86.12 85 ASP A O 1
ATOM 704 N N . LYS A 1 86 ? -11.541 -15.057 -20.014 1.00 88.69 86 LYS A N 1
ATOM 705 C CA . LYS A 1 86 ? -11.333 -15.273 -18.572 1.00 88.69 86 LYS A CA 1
ATOM 706 C C . LYS A 1 86 ? -10.887 -14.010 -17.843 1.00 88.69 86 LYS A C 1
ATOM 708 O O . LYS A 1 86 ? -10.914 -14.004 -16.611 1.00 88.69 86 LYS A O 1
ATOM 713 N N . VAL A 1 87 ? -10.502 -12.955 -18.564 1.00 91.88 87 VAL A N 1
ATOM 714 C CA . VAL A 1 87 ? -10.019 -11.693 -17.984 1.00 91.88 87 VAL A CA 1
ATOM 715 C C . VAL A 1 87 ? -11.013 -11.114 -16.971 1.00 91.88 87 VAL A C 1
ATOM 717 O O . VAL A 1 87 ? -10.577 -10.857 -15.848 1.00 91.88 87 VAL A O 1
ATOM 720 N N . PRO A 1 88 ? -12.328 -10.994 -17.264 1.00 93.81 88 PRO A N 1
ATOM 721 C CA . PRO A 1 88 ? -13.276 -10.427 -16.302 1.00 93.81 88 PRO A CA 1
ATOM 722 C C . PRO A 1 88 ? -13.333 -11.224 -14.996 1.00 93.81 88 PRO A C 1
ATOM 724 O O . PRO A 1 88 ? -13.340 -10.650 -13.912 1.00 93.81 88 PRO A O 1
ATOM 727 N N . LYS A 1 89 ? -13.292 -12.559 -15.089 1.00 94.62 89 LYS A N 1
ATOM 728 C CA . LYS A 1 89 ? -13.310 -13.442 -13.917 1.00 94.62 89 LYS A CA 1
ATOM 729 C C . LYS A 1 89 ? -12.038 -13.310 -13.076 1.00 94.62 89 LYS A C 1
ATOM 731 O O . LYS A 1 89 ? -12.108 -13.366 -11.854 1.00 94.62 89 LYS A O 1
ATOM 736 N N . ILE A 1 90 ? -10.878 -13.154 -13.715 1.00 93.62 90 ILE A N 1
ATOM 737 C CA . ILE A 1 90 ? -9.604 -12.942 -13.013 1.00 93.62 90 ILE A CA 1
ATOM 738 C C . ILE A 1 90 ? -9.630 -11.604 -12.269 1.00 93.62 90 ILE A C 1
ATOM 740 O O . ILE A 1 90 ? -9.270 -11.563 -11.094 1.00 93.62 90 ILE A O 1
ATOM 744 N N . VAL A 1 91 ? -10.075 -10.536 -12.938 1.00 95.94 91 VAL A N 1
ATOM 745 C CA . VAL A 1 91 ? -10.203 -9.198 -12.344 1.00 95.94 91 VAL A CA 1
ATOM 746 C C . VAL A 1 91 ? -11.158 -9.228 -11.148 1.00 95.94 91 VAL A C 1
ATOM 748 O O . VAL A 1 91 ? -10.787 -8.767 -10.074 1.00 95.94 91 VAL A O 1
ATOM 751 N N . ASP A 1 92 ? -12.333 -9.848 -11.289 1.00 96.50 92 ASP A N 1
ATOM 752 C CA . ASP A 1 92 ? -13.334 -9.946 -10.217 1.00 96.50 92 ASP A CA 1
ATOM 753 C C . ASP A 1 92 ? -12.812 -10.679 -8.969 1.00 96.50 92 ASP A C 1
ATOM 755 O O . ASP A 1 92 ? -12.980 -10.196 -7.846 1.00 96.50 92 ASP A O 1
ATOM 759 N N . ILE A 1 93 ? -12.103 -11.801 -9.155 1.00 96.44 93 ILE A N 1
ATOM 760 C CA . ILE A 1 93 ? -11.467 -12.535 -8.049 1.00 96.44 93 ILE A CA 1
ATOM 761 C C . ILE A 1 93 ? -10.453 -11.638 -7.335 1.00 96.44 93 ILE A C 1
ATOM 763 O O . ILE A 1 93 ? -10.489 -11.514 -6.114 1.00 96.44 93 ILE A O 1
ATOM 767 N N . GLN A 1 94 ? -9.561 -10.984 -8.078 1.00 96.69 94 GLN A N 1
ATOM 768 C CA . GLN A 1 94 ? -8.517 -10.159 -7.473 1.00 96.69 94 GLN A CA 1
ATOM 769 C C . GLN A 1 94 ? -9.078 -8.922 -6.765 1.00 96.69 94 GLN A C 1
ATOM 771 O O . GLN A 1 94 ? -8.616 -8.592 -5.675 1.00 96.69 94 GLN A O 1
ATOM 776 N N . CYS A 1 95 ? -10.089 -8.265 -7.335 1.00 96.06 95 CYS A N 1
ATOM 777 C CA . CYS A 1 95 ? -10.790 -7.163 -6.681 1.00 96.06 95 CYS A CA 1
ATOM 778 C C . CYS A 1 95 ? -11.535 -7.634 -5.426 1.00 96.06 95 CYS A C 1
ATOM 780 O O . CYS A 1 95 ? -11.539 -6.927 -4.423 1.00 96.06 95 CYS A O 1
ATOM 782 N N . SER A 1 96 ? -12.145 -8.820 -5.452 1.00 95.38 96 SER A N 1
ATOM 783 C CA . SER A 1 96 ? -12.827 -9.393 -4.285 1.00 95.38 96 SER A CA 1
ATOM 784 C C . SER A 1 96 ? -11.868 -9.705 -3.135 1.00 95.38 96 SER A C 1
ATOM 786 O O . SER A 1 96 ? -12.224 -9.481 -1.979 1.00 95.38 96 SER A O 1
ATOM 788 N N . GLU A 1 97 ? -10.657 -10.172 -3.446 1.00 95.50 97 GLU A N 1
ATOM 789 C CA . GLU A 1 97 ? -9.583 -10.363 -2.465 1.00 95.50 97 GLU A CA 1
ATOM 790 C C . GLU A 1 97 ? -9.067 -9.022 -1.921 1.00 95.50 97 GLU A C 1
ATOM 792 O O . GLU A 1 97 ? -8.937 -8.848 -0.710 1.00 95.50 97 GLU A O 1
ATOM 797 N N . LEU A 1 98 ? -8.830 -8.036 -2.796 1.00 95.38 98 LEU A N 1
ATOM 798 C CA . LEU A 1 98 ? -8.330 -6.726 -2.374 1.00 95.38 98 LEU A CA 1
ATOM 799 C C . LEU A 1 98 ? -9.327 -5.981 -1.477 1.00 95.38 98 LEU A C 1
ATOM 801 O O . LEU A 1 98 ? -8.924 -5.417 -0.466 1.00 95.38 98 LEU A O 1
ATOM 805 N N . LYS A 1 99 ? -10.629 -6.061 -1.776 1.00 93.94 99 LYS A N 1
ATOM 806 C CA . LYS A 1 99 ? -11.717 -5.467 -0.974 1.00 93.94 99 LYS A CA 1
ATOM 807 C C . LYS A 1 99 ? -11.719 -5.893 0.496 1.00 93.94 99 LYS A C 1
ATOM 809 O O . LYS A 1 99 ? -12.340 -5.216 1.309 1.00 93.94 99 LYS A O 1
ATOM 814 N N . LYS A 1 100 ? -11.083 -7.020 0.823 1.00 93.50 100 LYS A N 1
ATOM 815 C CA . LYS A 1 100 ? -10.972 -7.556 2.185 1.00 93.50 100 LYS A CA 1
ATOM 816 C C . LYS A 1 100 ? -9.608 -7.297 2.824 1.00 93.50 100 LYS A C 1
ATOM 818 O O . LYS A 1 100 ? -9.373 -7.783 3.919 1.00 93.50 100 LYS A O 1
ATOM 823 N N . SER A 1 101 ? -8.699 -6.594 2.152 1.00 94.31 101 SER A N 1
ATOM 824 C CA . SER A 1 101 ? -7.432 -6.163 2.750 1.00 94.31 101 SER A CA 1
ATOM 825 C C . SER A 1 101 ? -7.651 -4.910 3.598 1.00 94.31 101 SER A C 1
ATOM 827 O O . SER A 1 101 ? -8.555 -4.135 3.275 1.00 94.31 101 SER A O 1
ATOM 829 N N . PRO A 1 102 ? -6.845 -4.675 4.650 1.00 94.38 102 PRO A N 1
ATOM 830 C CA . PRO A 1 102 ? -6.849 -3.392 5.339 1.00 94.38 102 PRO A CA 1
ATOM 831 C C . PRO A 1 102 ? -6.585 -2.256 4.346 1.00 94.38 102 PRO A C 1
ATOM 833 O O . PRO A 1 102 ? -5.815 -2.448 3.393 1.00 94.38 102 PRO A O 1
ATOM 836 N N . PRO A 1 103 ? -7.205 -1.083 4.539 1.00 92.19 103 PRO A N 1
ATOM 837 C CA . PRO A 1 103 ? -6.819 0.085 3.778 1.00 92.19 103 PRO A CA 1
ATOM 838 C C . PRO A 1 103 ? -5.391 0.488 4.161 1.00 92.19 103 PRO A C 1
ATOM 840 O O . PRO A 1 103 ? -4.947 0.300 5.294 1.00 92.19 103 PRO A O 1
ATOM 843 N N . ILE A 1 104 ? -4.658 1.037 3.201 1.00 91.81 104 ILE A N 1
ATOM 844 C CA . ILE A 1 104 ? -3.340 1.613 3.466 1.00 91.81 104 ILE A CA 1
ATOM 845 C C . ILE A 1 104 ? -3.565 3.023 4.039 1.00 91.81 104 ILE A C 1
ATOM 847 O O . ILE A 1 104 ? -4.421 3.745 3.516 1.00 91.81 104 ILE A O 1
ATOM 851 N N . PRO A 1 105 ? -2.824 3.433 5.084 1.00 87.69 105 PRO A N 1
ATOM 852 C CA . PRO A 1 105 ? -2.950 4.756 5.694 1.00 87.69 105 PRO A CA 1
ATOM 853 C C . PRO A 1 105 ? -2.291 5.838 4.824 1.00 87.69 105 PRO A C 1
ATOM 855 O O . PRO A 1 105 ? -1.248 6.407 5.154 1.00 87.69 105 PRO A O 1
ATOM 858 N N . TRP A 1 106 ? -2.871 6.075 3.650 1.00 82.94 106 TRP A N 1
ATOM 859 C CA . TRP A 1 106 ? -2.412 7.084 2.702 1.00 82.94 106 TRP A CA 1
ATOM 860 C C . TRP A 1 106 ? -2.653 8.496 3.226 1.00 82.94 106 TRP A C 1
ATOM 862 O O . TRP A 1 106 ? -3.644 8.759 3.906 1.00 82.94 106 TRP A O 1
ATOM 872 N N . ILE A 1 107 ? -1.798 9.439 2.831 1.00 74.19 107 ILE A N 1
ATOM 873 C CA . ILE A 1 107 ? -1.983 10.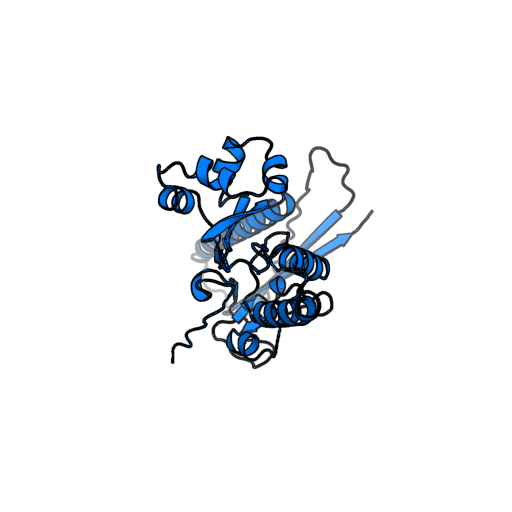855 3.173 1.00 74.19 107 ILE A CA 1
ATOM 874 C C . ILE A 1 107 ? -2.875 11.543 2.132 1.00 74.19 107 ILE A C 1
ATOM 876 O O . ILE A 1 107 ? -3.642 12.446 2.482 1.00 74.19 107 ILE A O 1
ATOM 880 N N . GLN A 1 108 ? -2.764 11.160 0.853 1.00 65.62 108 GLN A N 1
ATOM 881 C CA . GLN A 1 108 ? -3.452 11.840 -0.251 1.00 65.62 108 GLN A CA 1
ATOM 882 C C . GLN A 1 108 ? -4.052 10.902 -1.296 1.00 65.62 108 GLN A C 1
ATOM 884 O O . GLN A 1 108 ? -5.190 11.133 -1.711 1.00 65.62 108 GLN A O 1
ATOM 889 N N . GLN A 1 109 ? -3.307 9.903 -1.780 1.00 65.12 109 GLN A N 1
ATOM 890 C CA . GLN A 1 109 ? -3.753 9.079 -2.910 1.00 65.12 109 GLN A CA 1
ATOM 891 C C . GLN A 1 109 ? -3.798 7.599 -2.561 1.00 65.12 109 GLN A C 1
ATOM 893 O O . GLN A 1 109 ? -2.801 7.013 -2.169 1.00 65.12 109 GLN A O 1
ATOM 898 N N . ASN A 1 110 ? -4.964 6.991 -2.778 1.00 69.06 110 ASN A N 1
ATOM 899 C CA . ASN A 1 110 ? -5.218 5.584 -2.498 1.00 69.06 110 ASN A CA 1
ATOM 900 C C . ASN A 1 110 ? -5.082 4.726 -3.766 1.00 69.06 110 ASN A C 1
ATOM 902 O O . ASN A 1 110 ? -6.060 4.181 -4.281 1.00 69.06 110 ASN A O 1
ATOM 906 N N . ASP A 1 111 ? -3.862 4.638 -4.298 1.00 82.94 111 ASP A N 1
ATOM 907 C CA . ASP A 1 111 ? -3.582 3.934 -5.551 1.00 82.94 111 ASP A CA 1
ATOM 908 C C . ASP A 1 111 ? -2.864 2.614 -5.298 1.00 82.94 111 ASP A C 1
ATOM 910 O O . ASP A 1 111 ? -1.636 2.540 -5.245 1.00 82.94 111 ASP A O 1
ATOM 914 N N . TRP A 1 112 ? -3.610 1.513 -5.241 1.00 92.31 112 TRP A N 1
ATOM 915 C CA . TRP A 1 112 ? -2.960 0.212 -5.139 1.00 92.31 112 TRP A CA 1
ATOM 916 C C . TRP A 1 112 ? -2.101 -0.096 -6.372 1.00 92.31 112 TRP A C 1
ATOM 918 O O . TRP A 1 112 ? -2.545 -0.005 -7.524 1.00 92.31 112 TRP A O 1
ATOM 928 N N . VAL A 1 113 ? -0.855 -0.512 -6.147 1.00 93.69 113 VAL A N 1
ATOM 929 C CA . VAL A 1 113 ? 0.074 -0.833 -7.235 1.00 93.69 113 VAL A CA 1
ATOM 930 C C . VAL A 1 113 ? -0.345 -2.124 -7.946 1.00 93.69 113 VAL A C 1
ATOM 932 O O . VAL A 1 113 ? -0.622 -3.143 -7.317 1.00 93.69 113 VAL A O 1
ATOM 935 N N . VAL A 1 114 ? -0.321 -2.107 -9.282 1.00 94.44 114 VAL A N 1
ATOM 936 C CA . VAL A 1 114 ? -0.581 -3.275 -10.139 1.00 94.44 114 VAL A CA 1
ATOM 937 C C . VAL A 1 114 ? 0.691 -3.645 -10.896 1.00 94.44 114 VAL A C 1
ATOM 939 O O . VAL A 1 114 ? 1.305 -2.796 -11.543 1.00 94.44 114 VAL A O 1
ATOM 942 N N . CYS A 1 115 ? 1.070 -4.923 -10.872 1.00 93.38 115 CYS A N 1
ATOM 943 C CA . CYS A 1 115 ? 2.224 -5.444 -11.599 1.00 93.38 115 CYS A CA 1
ATOM 944 C C . CYS A 1 115 ? 1.957 -6.867 -12.113 1.00 93.38 115 CYS A C 1
ATOM 946 O O . CYS A 1 115 ? 1.347 -7.681 -11.429 1.00 93.38 115 CYS A O 1
ATOM 948 N N . CYS A 1 116 ? 2.408 -7.185 -13.332 1.00 93.06 116 CYS A N 1
ATOM 949 C CA . CYS A 1 116 ? 2.274 -8.523 -13.934 1.00 93.06 116 CYS A CA 1
ATOM 950 C C . CYS A 1 116 ? 0.832 -9.087 -13.923 1.00 93.06 116 CYS A C 1
ATOM 952 O O . CYS A 1 116 ? 0.622 -10.292 -13.755 1.00 93.06 116 CYS A O 1
ATOM 954 N N . GLY A 1 117 ? -0.173 -8.220 -14.091 1.00 93.44 117 GLY A N 1
ATOM 955 C CA . GLY A 1 117 ? -1.585 -8.620 -14.104 1.00 93.44 117 GLY A CA 1
ATOM 956 C C . GLY A 1 117 ? -2.133 -9.015 -12.734 1.00 93.44 117 GLY A C 1
ATOM 957 O O . GLY A 1 117 ? -3.004 -9.883 -12.665 1.00 93.44 117 GLY A O 1
ATOM 958 N N . GLU A 1 118 ? -1.579 -8.448 -11.662 1.00 94.94 118 GLU A N 1
ATOM 959 C CA . GLU A 1 118 ? -2.052 -8.643 -10.294 1.00 94.94 118 GLU A CA 1
ATOM 960 C C . GLU A 1 118 ? -1.778 -7.418 -9.410 1.00 94.94 118 GLU A C 1
ATOM 962 O O . GLU A 1 118 ? -0.865 -6.638 -9.698 1.00 94.94 118 GLU A O 1
ATOM 967 N N . PHE A 1 119 ? -2.561 -7.230 -8.344 1.00 96.94 119 PHE A N 1
ATOM 968 C CA . PHE A 1 119 ? -2.217 -6.270 -7.294 1.00 96.94 119 PHE A CA 1
ATOM 969 C C . PHE A 1 119 ? -0.924 -6.697 -6.590 1.00 96.94 119 PHE A C 1
ATOM 971 O O . PHE A 1 119 ? -0.698 -7.875 -6.306 1.00 96.94 119 PHE A O 1
ATOM 978 N N . ALA A 1 120 ? -0.045 -5.736 -6.332 1.00 97.06 120 ALA A N 1
ATOM 979 C CA . ALA A 1 120 ? 1.178 -5.968 -5.582 1.00 97.06 120 ALA A CA 1
ATOM 980 C C . ALA A 1 120 ? 0.878 -6.036 -4.077 1.00 97.06 120 ALA A C 1
ATOM 982 O O . ALA A 1 120 ? -0.093 -5.451 -3.601 1.00 97.06 120 ALA A O 1
ATOM 983 N N . LYS A 1 121 ? 1.711 -6.746 -3.318 1.00 97.94 121 LYS A N 1
ATOM 984 C CA . LYS A 1 121 ? 1.590 -6.828 -1.865 1.00 97.94 121 LYS A CA 1
ATOM 985 C C . LYS A 1 121 ? 2.201 -5.589 -1.221 1.00 97.94 121 LYS A C 1
ATOM 987 O O . LYS A 1 121 ? 3.382 -5.338 -1.432 1.00 97.94 121 LYS A O 1
ATOM 992 N N . TYR A 1 122 ? 1.427 -4.836 -0.455 1.00 97.50 122 TYR A N 1
ATOM 993 C CA . TYR A 1 122 ? 1.909 -3.734 0.366 1.00 97.50 122 TYR A CA 1
ATOM 994 C C . TYR A 1 122 ? 2.814 -4.260 1.483 1.00 97.50 122 TYR A C 1
ATOM 996 O O . TYR A 1 122 ? 2.434 -5.182 2.201 1.00 97.50 122 TYR A O 1
ATOM 1004 N N . LEU A 1 123 ? 4.011 -3.687 1.600 1.00 97.19 123 LEU A N 1
ATOM 1005 C CA . LEU A 1 123 ? 5.051 -4.068 2.560 1.00 97.19 123 LEU A CA 1
ATOM 1006 C C . LEU A 1 123 ? 5.202 -3.070 3.718 1.00 97.19 123 LEU A C 1
ATOM 1008 O O . LEU A 1 123 ? 6.107 -3.236 4.540 1.00 97.19 123 LEU A O 1
ATOM 1012 N N . GLY A 1 124 ? 4.380 -2.022 3.752 1.00 95.38 124 GLY A N 1
ATOM 1013 C CA . GLY A 1 124 ? 4.489 -0.938 4.721 1.00 95.38 124 GLY A CA 1
ATOM 1014 C C . GLY A 1 124 ? 5.093 0.345 4.152 1.00 95.38 124 GLY A C 1
ATOM 1015 O O . GLY A 1 124 ? 5.605 0.396 3.027 1.00 95.38 124 GLY A O 1
ATOM 1016 N N . GLU A 1 125 ? 5.056 1.377 4.986 1.00 94.88 125 GLU A N 1
ATOM 1017 C CA . GLU A 1 125 ? 5.803 2.613 4.798 1.00 94.88 125 GLU A CA 1
ATOM 1018 C C . GLU A 1 125 ? 7.277 2.381 5.162 1.00 94.88 125 GLU A C 1
ATOM 1020 O O . GLU A 1 125 ? 7.594 1.750 6.177 1.00 94.88 125 GLU A O 1
ATOM 1025 N N . TRP A 1 126 ? 8.198 2.830 4.310 1.00 95.75 126 TRP A N 1
ATOM 1026 C CA . TRP A 1 126 ? 9.630 2.600 4.498 1.00 95.75 126 TRP A CA 1
ATOM 1027 C C . TRP A 1 126 ? 10.381 3.883 4.840 1.00 95.75 126 TRP A C 1
ATOM 1029 O O . TRP A 1 126 ? 10.359 4.858 4.094 1.00 95.75 126 TRP A O 1
ATOM 1039 N N . SER A 1 127 ? 11.134 3.823 5.941 1.00 95.31 127 SER A N 1
ATOM 1040 C CA . SER A 1 127 ? 12.120 4.833 6.320 1.00 95.31 127 SER A CA 1
ATOM 1041 C C . SER A 1 127 ? 13.406 4.720 5.493 1.00 95.31 127 SER A C 1
ATOM 1043 O O . SER A 1 127 ? 13.676 3.692 4.862 1.00 95.31 127 SER A O 1
ATOM 1045 N N . GLN A 1 128 ? 14.256 5.748 5.569 1.00 96.12 128 GLN A N 1
ATOM 1046 C CA . GLN A 1 128 ? 15.612 5.729 5.003 1.00 96.12 128 GLN A CA 1
ATOM 1047 C C . GLN A 1 128 ? 16.403 4.485 5.438 1.00 96.12 128 GLN A C 1
ATOM 1049 O O . GLN A 1 128 ? 16.930 3.758 4.598 1.00 96.12 128 GLN A O 1
ATOM 1054 N N . GLU A 1 129 ? 16.406 4.176 6.740 1.00 95.56 129 GLU A N 1
ATOM 1055 C CA . GLU A 1 129 ? 17.084 2.995 7.292 1.00 95.56 129 GLU A CA 1
ATOM 1056 C C . GLU A 1 129 ? 16.579 1.700 6.639 1.00 95.56 129 GLU A C 1
ATOM 1058 O O . GLU A 1 129 ? 17.362 0.820 6.268 1.00 95.56 129 GLU A O 1
ATOM 1063 N N . LYS A 1 130 ? 15.261 1.576 6.438 1.00 95.94 130 LYS A N 1
ATOM 1064 C CA . LYS A 1 130 ? 14.681 0.394 5.796 1.00 95.94 130 LYS A CA 1
ATOM 1065 C C . LYS A 1 130 ? 15.129 0.266 4.339 1.00 95.94 130 LYS A C 1
ATOM 1067 O O . LYS A 1 130 ? 15.409 -0.855 3.903 1.00 95.94 130 LYS A O 1
ATOM 1072 N N . PHE A 1 131 ? 15.231 1.374 3.604 1.00 97.06 131 PHE A N 1
ATOM 1073 C CA . PHE A 1 131 ? 15.780 1.389 2.245 1.00 97.06 131 PHE A CA 1
ATOM 1074 C C . PHE A 1 131 ? 17.249 0.972 2.211 1.00 97.06 131 PHE A C 1
ATOM 1076 O O . PHE A 1 131 ? 17.619 0.117 1.406 1.00 97.06 131 PHE A O 1
ATOM 1083 N N . GLU A 1 132 ? 18.076 1.510 3.106 1.00 95.69 132 GLU A N 1
ATOM 1084 C CA . GLU A 1 132 ? 19.493 1.153 3.207 1.00 95.69 132 GLU A CA 1
ATOM 1085 C C . GLU A 1 132 ? 19.678 -0.340 3.479 1.00 95.69 132 GLU A C 1
ATOM 1087 O O . GLU A 1 132 ? 20.412 -1.013 2.752 1.00 95.69 132 GLU A O 1
ATOM 1092 N N . LEU A 1 133 ? 18.954 -0.883 4.463 1.00 95.75 133 LEU A N 1
ATOM 1093 C CA . LEU A 1 133 ? 18.996 -2.305 4.819 1.00 95.75 133 LEU A CA 1
ATOM 1094 C C . LEU A 1 133 ? 18.478 -3.224 3.706 1.00 95.75 133 LEU A C 1
ATOM 1096 O O . LEU A 1 133 ? 18.871 -4.388 3.644 1.00 95.75 133 LEU A O 1
ATOM 1100 N N . SER A 1 134 ? 17.595 -2.718 2.844 1.00 92.44 134 SER A N 1
ATOM 1101 C CA . SER A 1 134 ? 17.002 -3.485 1.741 1.00 92.44 134 SER A CA 1
ATOM 1102 C C . SER A 1 134 ? 17.787 -3.365 0.430 1.00 92.44 134 SER A C 1
ATOM 1104 O O . SER A 1 134 ? 17.509 -4.103 -0.516 1.00 92.44 134 SER A O 1
ATOM 1106 N N . SER A 1 135 ? 18.760 -2.453 0.359 1.00 92.75 135 SER A N 1
ATOM 1107 C CA . SER A 1 135 ? 19.604 -2.234 -0.817 1.00 92.75 135 SER A CA 1
ATOM 1108 C C . SER A 1 135 ? 20.852 -3.128 -0.793 1.00 92.75 135 SER A C 1
ATOM 1110 O O . SER A 1 135 ? 21.482 -3.332 0.244 1.00 92.75 135 SER A O 1
ATOM 1112 N N . ALA A 1 136 ? 21.252 -3.656 -1.954 1.00 88.06 136 ALA A N 1
ATOM 1113 C CA . ALA A 1 136 ? 22.379 -4.593 -2.048 1.00 88.06 136 ALA A CA 1
ATOM 1114 C C . ALA A 1 136 ? 23.737 -3.962 -1.673 1.00 88.06 136 ALA A C 1
ATOM 1116 O O . ALA A 1 136 ? 24.635 -4.649 -1.193 1.00 88.06 136 ALA A O 1
ATOM 1117 N N . ASN A 1 137 ? 23.883 -2.655 -1.893 1.00 90.12 137 ASN A N 1
ATOM 1118 C CA . ASN A 1 137 ? 25.102 -1.874 -1.678 1.00 90.12 137 ASN A CA 1
ATOM 1119 C C . ASN A 1 137 ? 24.994 -0.894 -0.494 1.00 90.12 137 ASN A C 1
ATOM 1121 O O . ASN A 1 137 ? 25.878 -0.056 -0.337 1.00 90.12 137 ASN A O 1
ATOM 1125 N N . ARG A 1 138 ? 23.929 -0.978 0.319 1.00 88.62 138 ARG A N 1
ATOM 1126 C CA . ARG A 1 138 ? 23.564 0.031 1.336 1.00 88.62 138 ARG A CA 1
ATOM 1127 C C . ARG A 1 138 ? 23.315 1.438 0.777 1.00 88.62 138 ARG A C 1
ATOM 1129 O O . ARG A 1 138 ? 23.250 2.392 1.543 1.00 88.62 138 ARG A O 1
ATOM 1136 N N . ASN A 1 139 ? 23.137 1.575 -0.536 1.00 92.38 139 ASN A N 1
ATOM 1137 C CA . ASN A 1 139 ? 22.704 2.821 -1.150 1.00 92.38 139 ASN A CA 1
ATOM 1138 C C . ASN A 1 139 ? 21.170 2.867 -1.194 1.00 92.38 139 ASN A C 1
ATOM 1140 O O . ASN A 1 139 ? 20.542 2.545 -2.208 1.00 92.38 139 ASN A O 1
ATOM 1144 N N . GLY A 1 140 ? 20.567 3.246 -0.064 1.00 94.69 140 GLY A N 1
ATOM 1145 C CA . GLY A 1 140 ? 19.112 3.323 0.078 1.00 94.69 140 GLY A CA 1
ATOM 1146 C C . GLY A 1 140 ? 18.465 4.281 -0.926 1.00 94.69 140 GLY A C 1
ATOM 1147 O O . GLY A 1 140 ? 17.456 3.922 -1.527 1.00 94.69 140 GLY A O 1
ATOM 1148 N N . LYS A 1 141 ? 19.086 5.440 -1.175 1.00 95.00 141 LYS A N 1
ATOM 1149 C CA . LYS A 1 141 ? 18.591 6.465 -2.108 1.00 95.00 141 LYS A CA 1
ATOM 1150 C C . LYS A 1 141 ? 18.532 5.970 -3.551 1.00 95.00 141 LYS A C 1
ATOM 1152 O O . LYS A 1 141 ? 17.498 6.062 -4.206 1.00 95.00 141 LYS A O 1
ATOM 1157 N N . GLU A 1 142 ? 19.624 5.390 -4.047 1.00 94.75 142 GLU A N 1
ATOM 1158 C CA . GLU A 1 142 ? 19.646 4.818 -5.400 1.00 94.75 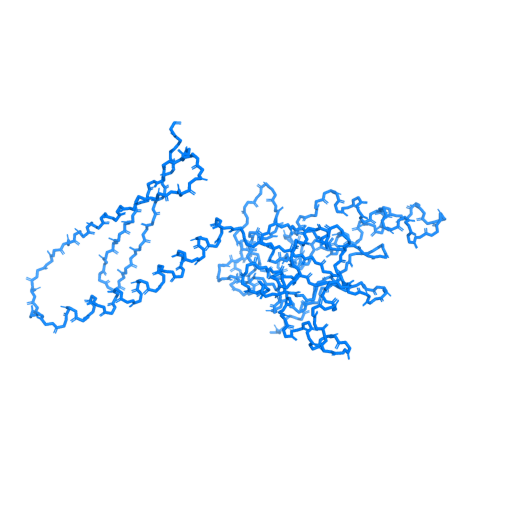142 GLU A CA 1
ATOM 1159 C C . GLU A 1 142 ? 18.590 3.716 -5.545 1.00 94.75 142 GLU A C 1
ATOM 1161 O O . GLU A 1 142 ? 17.865 3.661 -6.543 1.00 94.75 142 GLU A O 1
ATOM 1166 N N . PHE A 1 143 ? 18.453 2.866 -4.524 1.00 96.19 143 PHE A N 1
ATOM 1167 C CA . PHE A 1 143 ? 17.457 1.805 -4.539 1.00 96.19 143 PHE A CA 1
ATOM 1168 C C . PHE A 1 143 ? 16.021 2.347 -4.527 1.00 96.19 143 PHE A C 1
ATOM 1170 O O . PHE A 1 143 ? 15.203 1.912 -5.340 1.00 96.19 143 PHE A O 1
ATOM 1177 N N . GLN A 1 144 ? 15.728 3.322 -3.669 1.00 95.75 144 GLN A N 1
ATOM 1178 C CA . GLN A 1 144 ? 14.441 4.012 -3.594 1.00 95.75 144 GLN A CA 1
ATOM 1179 C C . GLN A 1 144 ? 14.050 4.591 -4.961 1.00 95.75 144 GLN A C 1
ATOM 1181 O O . GLN A 1 144 ? 12.977 4.277 -5.477 1.00 95.75 144 GLN A O 1
ATOM 1186 N N . LEU A 1 145 ? 14.938 5.361 -5.595 1.00 94.50 145 LEU A N 1
ATOM 1187 C CA . LEU A 1 145 ? 14.681 5.924 -6.922 1.00 94.50 145 LEU A CA 1
ATOM 1188 C C . LEU A 1 145 ? 14.442 4.828 -7.965 1.00 94.50 145 LEU A C 1
ATOM 1190 O O . LEU A 1 145 ? 13.564 4.973 -8.816 1.00 94.50 145 LEU A O 1
ATOM 1194 N N . SER A 1 146 ? 15.173 3.711 -7.886 1.00 94.75 146 SER A N 1
ATOM 1195 C CA . SER A 1 146 ? 15.061 2.606 -8.845 1.00 94.75 146 SER A CA 1
ATOM 1196 C C . SER A 1 146 ? 13.689 1.922 -8.852 1.00 94.75 146 SER A C 1
ATOM 1198 O O . SER A 1 146 ? 13.262 1.468 -9.915 1.00 94.75 146 SER A O 1
ATOM 1200 N N . ILE A 1 147 ? 12.991 1.887 -7.710 1.00 95.44 147 ILE A N 1
ATOM 1201 C CA . ILE A 1 147 ? 11.683 1.227 -7.568 1.00 95.44 147 ILE A CA 1
ATOM 1202 C C . ILE A 1 147 ? 10.494 2.180 -7.769 1.00 95.44 147 ILE A C 1
ATOM 1204 O O . ILE A 1 147 ? 9.346 1.734 -7.807 1.00 95.44 147 ILE A O 1
ATOM 1208 N N . LEU A 1 148 ? 10.738 3.484 -7.918 1.00 93.25 148 LEU A N 1
ATOM 1209 C CA . LEU A 1 148 ? 9.702 4.438 -8.313 1.00 93.25 148 LEU A CA 1
ATOM 1210 C C . LEU A 1 148 ? 9.373 4.285 -9.799 1.00 93.25 148 LEU A C 1
ATOM 1212 O O . LEU A 1 148 ? 10.269 4.239 -10.652 1.00 93.25 148 LEU A O 1
ATOM 1216 N N . GLU A 1 149 ? 8.076 4.261 -10.116 1.00 88.12 149 GLU A N 1
ATOM 1217 C CA . GLU A 1 149 ? 7.631 4.367 -11.504 1.00 88.12 149 GLU A CA 1
ATOM 1218 C C . GLU A 1 149 ? 8.042 5.725 -12.080 1.00 88.12 149 GLU A C 1
ATOM 1220 O O . GLU A 1 149 ? 8.129 6.727 -11.367 1.00 88.12 149 GLU A O 1
ATOM 1225 N N . LYS A 1 150 ? 8.284 5.757 -13.394 1.00 88.25 150 LYS A N 1
ATOM 1226 C CA . LYS A 1 150 ? 8.788 6.947 -14.084 1.00 88.25 150 LYS A CA 1
ATOM 1227 C C . LYS A 1 150 ? 7.956 8.199 -13.776 1.00 88.25 150 LYS A C 1
ATOM 1229 O O . LYS A 1 150 ? 8.525 9.234 -13.476 1.00 88.25 150 LYS A O 1
ATOM 1234 N N . GLU A 1 151 ? 6.631 8.081 -13.783 1.00 86.06 151 GLU A N 1
ATOM 1235 C CA . GLU A 1 151 ? 5.714 9.201 -13.525 1.00 86.06 151 GLU A CA 1
ATOM 1236 C C . GLU A 1 151 ? 5.884 9.812 -12.125 1.00 86.06 151 GLU A C 1
ATOM 1238 O O . GLU A 1 151 ? 5.751 11.021 -11.965 1.00 86.06 151 GLU A O 1
ATOM 1243 N N . TYR A 1 152 ? 6.217 9.003 -11.115 1.00 86.81 152 TYR A N 1
ATOM 1244 C CA . TYR A 1 152 ? 6.520 9.503 -9.772 1.00 86.81 152 TYR A CA 1
ATOM 1245 C C . TYR A 1 152 ? 7.922 10.103 -9.713 1.00 86.81 152 TYR A C 1
ATOM 1247 O O . TYR A 1 152 ? 8.112 11.150 -9.103 1.00 86.81 152 TYR A O 1
ATOM 1255 N N . ARG A 1 153 ? 8.893 9.476 -10.382 1.00 88.56 153 ARG A N 1
ATOM 1256 C CA . ARG A 1 153 ? 10.270 9.978 -10.434 1.00 88.56 153 ARG A CA 1
ATOM 1257 C C . ARG A 1 153 ? 10.358 11.345 -11.110 1.00 88.56 153 ARG A C 1
ATOM 1259 O O . ARG A 1 153 ? 11.037 12.224 -10.602 1.00 88.56 153 ARG A O 1
ATOM 1266 N N . ASP A 1 154 ? 9.612 11.543 -12.192 1.00 89.19 154 ASP A N 1
ATOM 1267 C CA . ASP A 1 154 ? 9.575 12.800 -12.947 1.00 89.19 154 ASP A CA 1
ATOM 1268 C C . ASP A 1 154 ? 8.966 13.96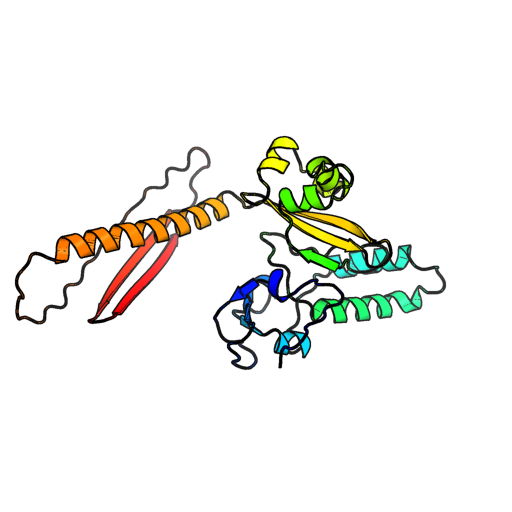7 -12.128 1.00 89.19 154 ASP A C 1
ATOM 1270 O O . ASP A 1 154 ? 9.098 15.125 -12.520 1.00 89.19 154 ASP A O 1
ATOM 1274 N N . ARG A 1 155 ? 8.310 13.690 -10.986 1.00 87.38 155 ARG A N 1
ATOM 1275 C CA . ARG A 1 155 ? 7.794 14.701 -10.038 1.00 87.38 155 ARG A CA 1
ATOM 1276 C C . ARG A 1 155 ? 8.821 15.130 -8.983 1.00 87.38 155 ARG A C 1
ATOM 1278 O O . ARG A 1 155 ? 8.511 15.999 -8.170 1.00 87.38 155 ARG A O 1
ATOM 1285 N N . ILE A 1 156 ? 9.994 14.501 -8.945 1.00 89.81 156 ILE A N 1
ATOM 1286 C CA . ILE A 1 156 ? 11.058 14.821 -7.993 1.00 89.81 156 ILE A CA 1
ATOM 1287 C C . ILE A 1 156 ? 11.936 15.909 -8.609 1.00 89.81 156 ILE A C 1
ATOM 1289 O O . ILE A 1 156 ? 12.611 15.682 -9.609 1.00 89.81 156 ILE A O 1
ATOM 1293 N N . GLU A 1 157 ? 11.910 17.099 -8.013 1.00 88.56 157 GLU A N 1
ATOM 1294 C CA . GLU A 1 157 ? 12.724 18.236 -8.464 1.00 88.56 157 GLU A CA 1
ATOM 1295 C C . GLU A 1 157 ? 14.166 18.155 -7.946 1.00 88.56 157 GLU A C 1
ATOM 1297 O O . GLU A 1 157 ? 15.102 18.512 -8.659 1.00 88.56 157 GLU A O 1
ATOM 1302 N N . ASP A 1 158 ? 14.337 17.665 -6.717 1.00 92.56 158 ASP A N 1
ATOM 1303 C CA . ASP A 1 158 ? 15.622 17.514 -6.040 1.00 92.56 158 ASP A CA 1
ATOM 1304 C C . ASP A 1 158 ? 15.648 16.166 -5.308 1.00 92.56 158 ASP A C 1
ATOM 1306 O O . ASP A 1 158 ? 14.857 15.923 -4.392 1.00 92.56 158 ASP A O 1
ATOM 1310 N N . GLU A 1 159 ? 16.526 15.267 -5.755 1.00 93.69 159 GLU A N 1
ATOM 1311 C CA . GLU A 1 159 ? 16.646 13.911 -5.212 1.00 93.69 159 GLU A CA 1
ATOM 1312 C C . GLU A 1 159 ? 17.255 13.881 -3.803 1.00 93.69 159 GLU A C 1
ATOM 1314 O O . GLU A 1 159 ? 16.931 12.975 -3.035 1.00 93.69 159 GLU A O 1
ATOM 1319 N N . GLU A 1 160 ? 18.114 14.844 -3.444 1.00 93.75 160 GLU A N 1
ATOM 1320 C CA . GLU A 1 160 ? 18.703 14.906 -2.100 1.00 93.75 160 GLU A CA 1
ATOM 1321 C C . GLU A 1 160 ? 17.657 15.365 -1.091 1.00 93.75 160 GLU A C 1
ATOM 1323 O O . GLU A 1 160 ? 17.437 14.687 -0.089 1.00 93.75 160 GLU A O 1
ATOM 1328 N N . LEU A 1 161 ? 16.945 16.455 -1.394 1.00 91.56 161 LEU A N 1
ATOM 1329 C CA . LEU A 1 161 ? 15.858 16.930 -0.534 1.00 91.56 161 LEU A CA 1
ATOM 1330 C C . LEU A 1 161 ? 14.757 15.874 -0.407 1.00 91.56 161 LEU A C 1
ATOM 1332 O O . LEU A 1 161 ? 14.279 15.597 0.686 1.00 91.56 161 LEU A O 1
ATOM 1336 N N . PHE A 1 162 ? 14.395 15.217 -1.512 1.00 93.00 162 PHE A N 1
ATOM 1337 C CA . PHE A 1 162 ? 13.406 14.142 -1.479 1.00 93.00 162 PHE A CA 1
ATOM 1338 C C . PHE A 1 162 ? 13.834 12.959 -0.605 1.00 93.00 162 PHE A C 1
ATOM 1340 O O . PHE A 1 162 ? 12.990 12.350 0.050 1.00 93.00 162 PHE A O 1
ATOM 1347 N N . TRP A 1 163 ? 15.127 12.626 -0.589 1.00 95.19 163 TRP A N 1
ATOM 1348 C CA . TRP A 1 163 ? 15.661 11.609 0.310 1.00 95.19 163 TRP A CA 1
ATOM 1349 C C . TRP A 1 163 ? 15.601 12.065 1.770 1.00 95.19 163 TRP A C 1
ATOM 1351 O O . TRP A 1 163 ? 15.147 11.298 2.617 1.00 95.19 163 TRP A O 1
ATOM 1361 N N . GLU A 1 164 ? 16.025 13.294 2.070 1.00 93.62 164 GLU A N 1
ATOM 1362 C CA . GLU A 1 164 ? 16.035 13.869 3.424 1.00 93.62 164 GLU A CA 1
ATOM 1363 C C . GLU A 1 164 ? 14.624 14.060 4.020 1.00 93.62 164 GLU A C 1
ATOM 1365 O O . GLU A 1 164 ? 14.451 13.949 5.235 1.00 93.62 164 GLU A O 1
ATOM 1370 N N . ASP A 1 165 ? 13.608 14.263 3.176 1.00 92.44 165 ASP A N 1
ATOM 1371 C CA . ASP A 1 165 ? 12.213 14.479 3.585 1.00 92.44 165 ASP A CA 1
ATOM 1372 C C . ASP A 1 165 ? 11.482 13.200 4.048 1.00 92.44 165 ASP A C 1
ATOM 1374 O O . ASP A 1 165 ? 10.374 13.289 4.594 1.00 92.44 165 ASP A O 1
ATOM 1378 N N . ILE A 1 166 ? 12.050 12.008 3.824 1.00 92.50 166 ILE A N 1
ATOM 1379 C CA . ILE A 1 166 ? 11.397 10.726 4.144 1.00 92.50 166 ILE A CA 1
ATOM 1380 C C . ILE A 1 166 ? 11.132 10.609 5.650 1.00 92.50 166 ILE A C 1
ATOM 1382 O O . ILE A 1 166 ? 12.051 10.680 6.465 1.00 92.50 166 ILE A O 1
ATOM 1386 N N . GLY A 1 167 ? 9.873 10.356 6.014 1.00 85.06 167 GLY A N 1
ATOM 1387 C CA . GLY A 1 167 ? 9.408 10.244 7.401 1.00 85.06 167 GLY A CA 1
ATOM 1388 C C . GLY A 1 167 ? 9.112 11.588 8.078 1.00 85.06 167 GLY A C 1
ATOM 1389 O O . GLY A 1 167 ? 8.626 11.599 9.207 1.00 85.06 167 GLY A O 1
ATOM 1390 N N . ASN A 1 168 ? 9.377 12.707 7.396 1.00 85.00 168 ASN A N 1
ATOM 1391 C CA . ASN A 1 168 ? 8.985 14.044 7.835 1.00 85.00 168 ASN A CA 1
ATOM 1392 C C . ASN A 1 168 ? 7.789 14.526 7.011 1.00 85.00 168 ASN A C 1
ATOM 1394 O O . ASN A 1 168 ? 6.645 14.407 7.441 1.00 85.00 168 ASN A O 1
ATOM 1398 N N . ASP A 1 169 ? 8.071 15.010 5.803 1.00 84.88 169 ASP A N 1
ATOM 1399 C CA . ASP A 1 169 ? 7.080 15.584 4.892 1.00 84.88 169 ASP A CA 1
ATOM 1400 C C . ASP A 1 169 ? 6.798 14.660 3.700 1.00 84.88 169 ASP A C 1
ATOM 1402 O O . ASP A 1 169 ? 5.947 14.968 2.867 1.00 84.88 169 ASP A O 1
ATOM 1406 N N . THR A 1 170 ? 7.496 13.525 3.604 1.00 89.25 170 THR A N 1
ATOM 1407 C CA . THR A 1 170 ? 7.307 12.514 2.558 1.00 89.25 170 THR A CA 1
ATOM 1408 C C . THR A 1 170 ? 7.129 11.130 3.179 1.00 89.25 170 THR A C 1
ATOM 1410 O O . THR A 1 170 ? 8.029 10.630 3.852 1.00 89.25 170 THR A O 1
ATOM 1413 N N . ALA A 1 171 ? 6.002 10.479 2.895 1.00 91.44 171 ALA A N 1
ATOM 1414 C CA . ALA A 1 171 ? 5.783 9.065 3.198 1.00 91.44 171 ALA A CA 1
ATOM 1415 C C . ALA A 1 171 ? 5.996 8.233 1.931 1.00 91.44 171 ALA A C 1
ATOM 1417 O O . ALA A 1 171 ? 5.583 8.643 0.842 1.00 91.44 171 ALA A O 1
ATOM 1418 N N . ILE A 1 172 ? 6.640 7.068 2.055 1.00 93.56 172 ILE A N 1
ATOM 1419 C CA . ILE A 1 172 ? 6.905 6.177 0.917 1.00 93.56 172 ILE A CA 1
ATOM 1420 C C . ILE A 1 172 ? 6.363 4.788 1.191 1.00 93.56 172 ILE A C 1
ATOM 1422 O O . ILE A 1 172 ? 6.860 4.063 2.050 1.00 93.56 172 ILE A O 1
ATOM 1426 N N . TYR A 1 173 ? 5.395 4.400 0.376 1.00 94.88 173 TYR A N 1
ATOM 1427 C CA . TYR A 1 173 ? 4.669 3.147 0.469 1.00 94.88 173 TYR A CA 1
ATOM 1428 C C . TYR A 1 173 ? 5.265 2.149 -0.514 1.00 94.88 173 TYR A C 1
ATOM 1430 O O . TYR A 1 173 ? 5.311 2.399 -1.725 1.00 94.88 173 TYR A O 1
ATOM 1438 N N . VAL A 1 174 ? 5.746 1.017 0.000 1.00 96.75 174 VAL A N 1
ATOM 1439 C CA . VAL A 1 174 ? 6.459 0.019 -0.803 1.00 96.75 174 VAL A CA 1
ATOM 1440 C C . VAL A 1 174 ? 5.591 -1.205 -1.033 1.00 96.75 174 VAL A C 1
ATOM 1442 O O . VAL A 1 174 ? 4.910 -1.699 -0.140 1.00 96.75 174 VAL A O 1
ATOM 1445 N N . PHE A 1 175 ? 5.654 -1.722 -2.254 1.00 97.25 175 PHE A N 1
ATOM 1446 C CA . PHE A 1 175 ? 4.893 -2.864 -2.724 1.00 97.25 175 PHE A CA 1
ATOM 1447 C C . PHE A 1 175 ? 5.811 -3.892 -3.375 1.00 97.25 175 PHE A C 1
ATOM 1449 O O . PHE A 1 175 ? 6.823 -3.535 -3.975 1.00 97.25 175 PHE A O 1
ATOM 1456 N N . GLU A 1 176 ? 5.430 -5.163 -3.340 1.00 97.88 176 GLU A N 1
ATOM 1457 C CA . GLU A 1 176 ? 6.128 -6.252 -4.018 1.00 97.88 176 GLU A CA 1
ATOM 1458 C C . GLU A 1 176 ? 5.196 -7.007 -4.964 1.00 97.88 176 GLU A C 1
ATOM 1460 O O . GLU A 1 176 ? 4.103 -7.441 -4.600 1.00 97.88 176 GLU A O 1
ATOM 1465 N N . CYS A 1 177 ? 5.631 -7.182 -6.209 1.00 96.94 177 CYS A N 1
ATOM 1466 C CA . CYS A 1 177 ? 4.898 -8.002 -7.160 1.00 96.94 177 CYS A CA 1
ATOM 1467 C C . CYS A 1 177 ? 4.945 -9.479 -6.748 1.00 96.94 177 CYS A C 1
ATOM 1469 O O . CYS A 1 177 ? 6.018 -10.077 -6.713 1.00 96.94 177 CYS A O 1
ATOM 1471 N N . LEU A 1 178 ? 3.778 -10.101 -6.567 1.00 96.25 178 LEU A N 1
ATOM 1472 C CA . LEU A 1 178 ? 3.660 -11.514 -6.186 1.00 96.25 178 LEU A CA 1
ATOM 1473 C C . LEU A 1 178 ? 4.200 -12.502 -7.239 1.00 96.25 178 LEU A C 1
ATOM 1475 O O . LEU A 1 178 ? 4.379 -13.679 -6.939 1.00 96.25 178 LEU A O 1
ATOM 1479 N N . LYS A 1 179 ? 4.452 -12.047 -8.476 1.00 94.81 179 LYS A N 1
ATOM 1480 C CA . LYS A 1 179 ? 4.942 -12.894 -9.578 1.00 94.81 179 LYS A CA 1
ATOM 1481 C C . LYS A 1 179 ? 6.431 -12.731 -9.857 1.00 94.81 179 LYS A C 1
ATOM 1483 O O . LYS A 1 179 ? 7.124 -13.725 -10.035 1.00 94.81 179 LYS A O 1
ATOM 1488 N N . CYS A 1 180 ? 6.918 -11.492 -9.946 1.00 95.38 180 CYS A N 1
ATOM 1489 C CA . CYS A 1 180 ? 8.317 -11.218 -10.290 1.00 95.38 180 CYS A CA 1
ATOM 1490 C C . CYS A 1 180 ? 9.175 -10.771 -9.100 1.00 95.38 180 CYS A C 1
ATOM 1492 O O . CYS A 1 180 ? 10.362 -10.524 -9.292 1.00 95.38 180 CYS A O 1
ATOM 1494 N N . ALA A 1 181 ? 8.587 -10.625 -7.905 1.00 96.06 181 ALA A N 1
ATOM 1495 C CA . ALA A 1 181 ? 9.228 -10.128 -6.682 1.00 96.06 181 ALA A CA 1
ATOM 1496 C C . ALA A 1 181 ? 9.862 -8.726 -6.799 1.00 96.06 181 ALA A C 1
ATOM 1498 O O . ALA A 1 181 ? 10.545 -8.259 -5.886 1.00 96.06 181 ALA A O 1
ATOM 1499 N N . HIS A 1 182 ? 9.639 -8.024 -7.916 1.00 95.00 182 HIS A N 1
ATOM 1500 C CA . HIS A 1 182 ? 10.128 -6.666 -8.086 1.00 95.00 182 HIS A CA 1
ATOM 1501 C C . HIS A 1 182 ? 9.350 -5.719 -7.178 1.00 95.00 182 HIS A C 1
ATOM 1503 O O . HIS A 1 182 ? 8.116 -5.786 -7.101 1.00 95.00 182 HIS A O 1
ATOM 1509 N N . LYS A 1 183 ? 10.089 -4.832 -6.513 1.00 96.88 183 LYS A N 1
ATOM 1510 C CA . LYS A 1 183 ? 9.520 -3.820 -5.633 1.00 96.88 183 LYS A CA 1
ATOM 1511 C C . LYS A 1 183 ? 9.114 -2.594 -6.430 1.00 96.88 183 LYS A C 1
ATOM 1513 O O . LYS A 1 183 ? 9.748 -2.255 -7.424 1.00 96.88 183 LYS A O 1
ATOM 1518 N N . ARG A 1 184 ? 8.041 -1.954 -5.994 1.00 95.44 184 ARG A N 1
ATOM 1519 C CA . ARG A 1 184 ? 7.553 -0.682 -6.520 1.00 95.44 184 ARG A CA 1
ATOM 1520 C C . ARG A 1 184 ? 7.232 0.232 -5.358 1.00 95.44 184 ARG A C 1
ATOM 1522 O O . ARG A 1 184 ? 6.815 -0.257 -4.314 1.00 95.44 184 ARG A O 1
ATOM 1529 N N . ALA A 1 185 ? 7.412 1.527 -5.542 1.00 93.81 185 ALA A N 1
ATOM 1530 C CA . ALA A 1 185 ? 7.054 2.508 -4.533 1.00 93.81 185 ALA A CA 1
ATOM 1531 C C . ALA A 1 185 ? 6.130 3.583 -5.095 1.00 93.81 185 ALA A C 1
ATOM 1533 O O . ALA A 1 185 ? 6.189 3.925 -6.280 1.00 93.81 185 ALA A O 1
ATOM 1534 N N . GLN A 1 186 ? 5.304 4.116 -4.205 1.00 92.06 186 GLN A N 1
ATOM 1535 C CA . GLN A 1 186 ? 4.593 5.374 -4.371 1.00 92.06 186 GLN A CA 1
ATOM 1536 C C . GLN A 1 186 ? 4.938 6.272 -3.189 1.00 92.06 186 GLN A C 1
ATOM 1538 O O . GLN A 1 186 ? 5.292 5.774 -2.119 1.00 92.06 186 GLN A O 1
ATOM 1543 N N . PHE A 1 187 ? 4.847 7.583 -3.380 1.00 90.50 187 PHE A N 1
ATOM 1544 C CA . PHE A 1 187 ? 5.058 8.534 -2.301 1.00 90.50 187 PHE A CA 1
ATOM 1545 C C . PHE A 1 187 ? 3.931 9.554 -2.255 1.00 90.50 187 PHE A C 1
ATOM 1547 O O . PHE A 1 187 ? 3.450 9.997 -3.301 1.00 90.50 187 PHE A O 1
ATOM 1554 N N . ASP A 1 188 ? 3.595 9.957 -1.036 1.00 86.62 188 ASP A N 1
ATOM 1555 C CA . ASP A 1 188 ? 2.759 11.116 -0.764 1.00 86.62 188 ASP A CA 1
ATOM 1556 C C . ASP A 1 188 ? 3.592 12.166 -0.034 1.00 86.62 188 ASP A C 1
ATOM 1558 O O . ASP A 1 188 ? 4.471 11.840 0.768 1.00 86.62 188 ASP A O 1
ATOM 1562 N N . LYS A 1 189 ? 3.303 13.439 -0.312 1.00 80.88 189 LYS A N 1
ATOM 1563 C CA . LYS A 1 189 ? 3.867 14.556 0.443 1.00 80.88 189 LYS A CA 1
ATOM 1564 C C . LYS A 1 189 ? 2.812 15.141 1.368 1.00 80.88 189 LYS A C 1
ATOM 1566 O O . LYS A 1 189 ? 1.702 15.447 0.927 1.00 80.88 189 LYS A O 1
ATOM 1571 N N . VAL A 1 190 ? 3.176 15.368 2.622 1.00 67.94 190 VAL A N 1
ATOM 1572 C CA . VAL A 1 190 ? 2.374 16.167 3.546 1.00 67.94 190 VAL A CA 1
ATOM 1573 C C . VAL A 1 190 ? 2.339 17.587 2.985 1.00 67.94 190 VAL A C 1
ATOM 1575 O O . VAL A 1 190 ? 3.367 18.233 2.798 1.00 67.94 190 VAL A O 1
ATOM 1578 N N . THR A 1 191 ? 1.157 18.093 2.638 1.00 56.47 191 THR A N 1
ATOM 1579 C CA . THR A 1 191 ? 1.071 19.492 2.185 1.00 56.47 191 THR A CA 1
ATOM 1580 C C . THR A 1 191 ? 1.250 20.436 3.372 1.00 56.47 191 THR A C 1
ATOM 1582 O O . THR A 1 191 ? 0.834 20.120 4.483 1.00 56.47 191 THR A O 1
ATOM 1585 N N . ASN A 1 192 ? 1.774 21.646 3.139 1.00 42.88 192 ASN A N 1
ATOM 1586 C CA . ASN A 1 192 ? 1.941 22.690 4.167 1.00 42.88 192 ASN A CA 1
ATOM 1587 C C . ASN A 1 192 ? 0.678 22.955 5.016 1.00 42.88 192 ASN A C 1
ATOM 1589 O O . ASN A 1 192 ? 0.779 23.400 6.155 1.00 42.88 192 ASN A O 1
ATOM 1593 N N . ILE A 1 193 ? -0.519 22.675 4.488 1.00 45.72 193 ILE A N 1
ATOM 1594 C CA . ILE A 1 193 ? -1.783 22.787 5.230 1.00 45.72 193 ILE A CA 1
ATOM 1595 C C . ILE A 1 193 ? -1.895 21.673 6.287 1.00 45.72 193 ILE A C 1
ATOM 1597 O O . ILE A 1 193 ? -2.238 21.956 7.433 1.00 45.72 193 ILE A O 1
ATOM 1601 N N . GLN A 1 194 ? -1.541 20.434 5.941 1.00 44.59 194 GLN A N 1
ATOM 1602 C CA . GLN A 1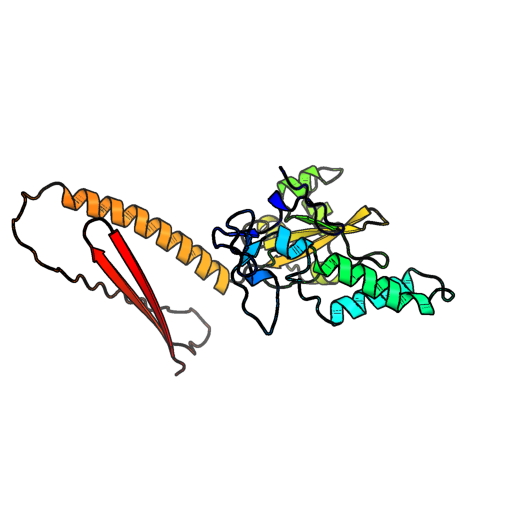 194 ? -1.515 19.292 6.861 1.00 44.59 194 GLN A CA 1
ATOM 1603 C C . GLN A 1 194 ? -0.344 19.380 7.848 1.00 44.59 194 GLN A C 1
ATOM 1605 O O . GLN A 1 194 ? -0.548 19.128 9.033 1.00 44.59 194 GLN A O 1
ATOM 1610 N N . GLN A 1 195 ? 0.831 19.846 7.410 1.00 41.12 195 GLN A N 1
ATOM 1611 C CA . GLN A 1 195 ? 1.971 20.070 8.304 1.00 41.12 195 GLN A CA 1
ATOM 1612 C C . GLN A 1 195 ? 1.657 21.157 9.334 1.00 41.12 195 GLN A C 1
ATOM 1614 O O . GLN A 1 195 ? 1.865 20.960 10.525 1.00 41.12 195 GLN A O 1
ATOM 1619 N N . SER A 1 196 ? 1.013 22.256 8.916 1.00 42.81 196 SER A N 1
ATOM 1620 C CA . SER A 1 196 ? 0.548 23.283 9.854 1.00 42.81 196 SER A CA 1
ATOM 1621 C C . SER A 1 196 ? -0.486 22.758 10.855 1.00 42.81 196 SER A C 1
ATOM 1623 O O . SER A 1 196 ? -0.513 23.226 11.988 1.00 42.81 196 SER A O 1
ATOM 1625 N N . TYR A 1 197 ? -1.308 21.772 10.476 1.00 44.78 197 TYR A N 1
ATOM 1626 C CA . TYR A 1 197 ? -2.269 21.126 11.371 1.00 44.78 197 TYR A CA 1
ATOM 1627 C C . TYR A 1 197 ? -1.584 20.164 12.353 1.00 44.78 197 TYR A C 1
ATOM 1629 O O . TYR A 1 197 ? -1.878 20.211 13.546 1.00 44.78 197 TYR A O 1
ATOM 1637 N N . LEU A 1 198 ? -0.634 19.346 11.889 1.00 46.56 198 LEU A N 1
ATOM 1638 C CA . LEU A 1 198 ? 0.149 18.432 12.727 1.00 46.56 198 LEU A CA 1
ATOM 1639 C C . LEU A 1 198 ? 1.077 19.187 13.689 1.00 46.56 198 LEU A C 1
ATOM 1641 O O . LEU A 1 198 ? 1.113 18.873 14.879 1.00 46.56 198 LEU A O 1
ATOM 1645 N N . ASP A 1 199 ? 1.755 20.232 13.219 1.00 47.97 199 ASP A N 1
ATOM 1646 C CA . ASP A 1 199 ? 2.564 21.126 14.052 1.00 47.97 199 ASP A CA 1
ATOM 1647 C C . ASP A 1 199 ? 1.698 21.895 15.049 1.00 47.97 199 ASP A C 1
ATOM 1649 O O . ASP A 1 199 ? 2.092 22.080 16.200 1.00 47.97 199 ASP A O 1
ATOM 1653 N N . TRP A 1 200 ? 0.482 22.288 14.659 1.00 50.53 200 TRP A N 1
ATOM 1654 C CA . TRP A 1 200 ? -0.485 22.903 15.566 1.00 50.53 200 TRP A CA 1
ATOM 1655 C C . TRP A 1 200 ? -1.003 21.917 16.622 1.00 50.53 200 TRP A C 1
ATOM 1657 O O . TRP A 1 200 ? -1.073 22.281 17.796 1.00 50.53 200 TRP A O 1
ATOM 1667 N N . LEU A 1 201 ? -1.291 20.660 16.265 1.00 46.47 201 LEU A N 1
ATOM 1668 C CA . LEU A 1 201 ? -1.669 19.609 17.220 1.00 46.47 201 LEU A CA 1
ATOM 1669 C C . LEU A 1 201 ? -0.535 19.313 18.211 1.00 46.47 201 LEU A C 1
ATOM 1671 O O . LEU A 1 201 ? -0.775 19.267 19.421 1.00 46.47 201 LEU A O 1
ATOM 1675 N N . ARG A 1 202 ? 0.706 19.194 17.725 1.00 49.19 202 ARG A N 1
ATOM 1676 C CA . ARG A 1 202 ? 1.909 19.009 18.557 1.00 49.19 202 ARG A CA 1
ATOM 1677 C C . ARG A 1 202 ? 2.165 20.220 19.457 1.00 49.19 202 ARG A C 1
ATOM 1679 O O . ARG A 1 202 ? 2.438 20.057 20.647 1.00 49.19 202 ARG A O 1
ATOM 1686 N N . ALA A 1 203 ? 2.005 21.436 18.933 1.00 50.59 203 ALA A N 1
ATOM 1687 C CA . ALA A 1 203 ? 2.123 22.670 19.705 1.00 50.59 203 ALA A CA 1
ATOM 1688 C C . ALA A 1 203 ? 1.042 22.767 20.787 1.00 50.59 203 ALA A C 1
ATOM 1690 O O . ALA A 1 203 ? 1.343 23.177 21.904 1.00 50.59 203 ALA A O 1
ATOM 1691 N N . ILE A 1 204 ? -0.192 22.342 20.501 1.00 49.66 204 ILE A N 1
ATOM 1692 C CA . ILE A 1 204 ? -1.286 22.286 21.476 1.00 49.66 204 ILE A CA 1
ATOM 1693 C C . ILE A 1 204 ? -1.010 21.251 22.561 1.00 49.66 204 ILE A C 1
ATOM 1695 O O . ILE A 1 204 ? -1.129 21.582 23.740 1.00 49.66 204 ILE A O 1
ATOM 1699 N N . GLN A 1 205 ? -0.594 20.035 22.209 1.00 45.25 205 GLN A N 1
ATOM 1700 C CA . GLN A 1 205 ? -0.227 19.016 23.198 1.00 45.25 205 GLN A CA 1
ATOM 1701 C C . GLN A 1 205 ? 0.922 19.503 24.102 1.00 45.25 205 GLN A C 1
ATOM 1703 O O . GLN A 1 205 ? 0.840 19.370 25.326 1.00 45.25 205 GLN A O 1
ATOM 1708 N N . GLY A 1 206 ? 1.931 20.173 23.532 1.00 42.22 206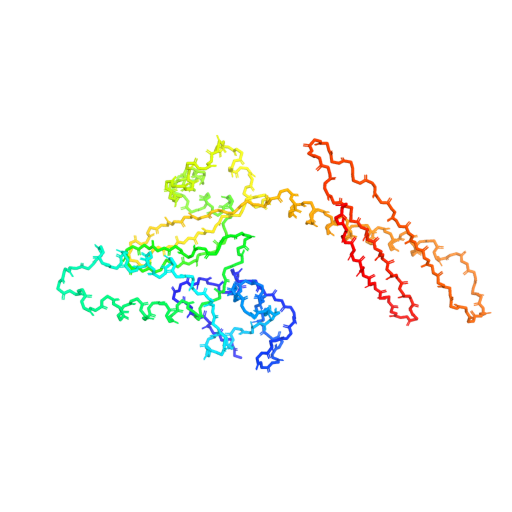 GLY A N 1
ATOM 1709 C CA . GLY A 1 206 ? 3.025 20.799 24.283 1.00 42.22 206 GLY A CA 1
ATOM 1710 C C . GLY A 1 206 ? 2.588 21.977 25.167 1.00 42.22 206 GLY A C 1
ATOM 1711 O O . GLY A 1 206 ? 3.041 22.100 26.312 1.00 42.22 206 GLY A O 1
ATOM 1712 N N . PHE A 1 207 ? 1.667 22.823 24.691 1.00 42.66 207 PHE A N 1
ATOM 1713 C CA . PHE A 1 207 ? 1.119 23.950 25.457 1.00 42.66 207 PHE A CA 1
ATOM 1714 C C . PHE A 1 207 ? 0.206 23.497 26.597 1.00 42.66 207 PHE A C 1
ATOM 1716 O O . PHE A 1 207 ? 0.220 24.100 27.670 1.00 42.66 207 PHE A O 1
ATOM 1723 N N . PHE A 1 208 ? -0.572 22.428 26.409 1.00 41.19 208 PHE A N 1
ATOM 1724 C CA . PHE A 1 208 ? -1.393 21.874 27.483 1.00 41.19 208 PHE A CA 1
ATOM 1725 C C . PHE A 1 208 ? -0.528 21.226 28.565 1.00 41.19 208 PHE A C 1
ATOM 1727 O O . PHE A 1 208 ? -0.797 21.458 29.742 1.00 41.19 208 PHE A O 1
ATOM 1734 N N . PHE A 1 209 ? 0.555 20.526 28.212 1.00 36.72 209 PHE A N 1
ATOM 1735 C CA . PHE A 1 209 ? 1.480 19.958 29.201 1.00 36.72 209 PHE A CA 1
ATOM 1736 C C . PHE A 1 209 ? 2.218 21.031 30.019 1.00 36.72 209 PHE A C 1
ATOM 1738 O O . PHE A 1 209 ? 2.278 20.948 31.248 1.00 36.72 209 PHE A O 1
ATOM 1745 N N . THR A 1 210 ? 2.726 22.082 29.373 1.00 41.22 210 THR A N 1
ATOM 1746 C CA . THR A 1 210 ? 3.446 23.176 30.060 1.00 41.22 210 THR A CA 1
ATOM 1747 C C . THR A 1 210 ? 2.507 24.143 30.798 1.00 41.22 210 THR A C 1
ATOM 1749 O O . THR A 1 210 ? 2.822 24.618 31.897 1.00 41.22 210 THR A O 1
ATOM 1752 N N . GLY A 1 211 ? 1.311 24.380 30.256 1.00 37.31 211 GLY A N 1
ATOM 1753 C CA . GLY A 1 211 ? 0.262 25.195 30.869 1.00 37.31 211 GLY A CA 1
ATOM 1754 C C . GLY A 1 211 ? -0.388 24.544 32.094 1.00 37.31 211 GLY A C 1
ATOM 1755 O O . GLY A 1 211 ? -0.624 25.235 33.088 1.00 37.31 211 GLY A O 1
ATOM 1756 N N . LEU A 1 212 ? -0.622 23.223 32.085 1.00 35.94 212 LEU A N 1
ATOM 1757 C CA . LEU A 1 212 ? -1.124 22.493 33.261 1.00 35.94 212 LEU A CA 1
ATOM 1758 C C . LEU A 1 212 ? -0.095 22.443 34.392 1.00 35.94 212 LEU A C 1
ATOM 1760 O O . LEU A 1 212 ? -0.480 22.624 35.546 1.00 35.94 212 LEU A O 1
ATOM 1764 N N . LEU A 1 213 ? 1.196 22.275 34.085 1.00 31.58 213 LEU A N 1
ATOM 1765 C CA . LEU A 1 213 ? 2.262 22.333 35.093 1.00 31.58 213 LEU A CA 1
ATOM 1766 C C . LEU A 1 213 ? 2.364 23.725 35.735 1.00 31.58 213 LEU A C 1
ATOM 1768 O O . LEU A 1 213 ? 2.502 23.837 36.952 1.00 31.58 213 LEU A O 1
ATOM 1772 N N . SER A 1 214 ? 2.193 24.789 34.947 1.00 34.72 214 SER A N 1
ATOM 1773 C CA . SER A 1 214 ? 2.208 26.168 35.457 1.00 34.72 214 SER A CA 1
ATOM 1774 C C . SER A 1 214 ? 0.956 26.499 36.285 1.00 34.72 214 SER A C 1
ATOM 1776 O O . SER A 1 214 ? 1.050 27.131 37.337 1.00 34.72 214 SER A O 1
ATOM 1778 N N . ALA A 1 215 ? -0.224 26.022 35.874 1.00 33.50 215 ALA A N 1
ATOM 1779 C CA . ALA A 1 215 ? -1.465 26.195 36.635 1.00 33.50 215 ALA A CA 1
ATOM 1780 C C . ALA A 1 215 ? -1.501 25.345 37.922 1.00 33.50 215 ALA A C 1
ATOM 1782 O O . ALA A 1 215 ? -2.065 25.783 38.927 1.00 33.50 215 ALA A O 1
ATOM 1783 N N . ALA A 1 216 ? -0.875 24.163 37.920 1.00 33.22 216 ALA A N 1
ATOM 1784 C CA . ALA A 1 216 ? -0.683 23.343 39.114 1.00 33.22 216 ALA A CA 1
ATOM 1785 C C . ALA A 1 216 ? 0.317 23.988 40.090 1.00 33.22 216 ALA A C 1
ATOM 1787 O O . ALA A 1 216 ? 0.052 24.021 41.290 1.00 33.22 216 ALA A O 1
ATOM 1788 N N . ALA A 1 217 ? 1.402 24.592 39.591 1.00 30.86 217 ALA A N 1
ATOM 1789 C CA . ALA A 1 217 ? 2.387 25.294 40.418 1.00 30.86 217 ALA A CA 1
ATOM 1790 C C . ALA A 1 217 ? 1.826 26.568 41.085 1.00 30.86 217 ALA A C 1
ATOM 1792 O O . ALA A 1 217 ? 2.168 26.871 42.226 1.00 30.86 217 ALA A O 1
ATOM 1793 N N . ILE A 1 218 ? 0.910 27.287 40.425 1.00 36.66 218 ILE A N 1
ATOM 1794 C CA . ILE A 1 218 ? 0.260 28.487 40.992 1.00 36.66 218 ILE A CA 1
ATOM 1795 C C . ILE A 1 218 ? -0.856 28.117 42.001 1.00 36.66 218 ILE A C 1
ATOM 1797 O O . ILE A 1 218 ? -1.257 28.942 42.824 1.00 36.66 218 ILE A O 1
ATOM 1801 N N . GLY A 1 219 ? -1.337 26.868 41.993 1.00 33.31 219 GLY A N 1
ATOM 1802 C CA . GLY A 1 219 ? -2.420 26.383 42.857 1.00 33.31 219 GLY A CA 1
ATOM 1803 C C . GLY A 1 219 ? -2.016 25.901 44.257 1.00 33.31 219 GLY A C 1
ATOM 1804 O O . GLY A 1 219 ? -2.903 25.675 45.076 1.00 33.31 219 GLY A O 1
ATOM 1805 N N . PHE A 1 220 ? -0.722 25.761 44.566 1.00 31.31 220 PHE A N 1
ATOM 1806 C CA . PHE A 1 220 ? -0.267 25.144 45.825 1.00 31.31 220 PHE A CA 1
ATOM 1807 C C . PHE A 1 220 ? -0.067 26.102 47.012 1.00 31.31 220 PHE A C 1
ATOM 1809 O O . PHE A 1 220 ? 0.335 25.659 48.082 1.00 31.31 220 PHE A O 1
ATOM 1816 N N . ASN A 1 221 ? -0.384 27.395 46.873 1.00 33.00 221 ASN A N 1
ATOM 1817 C CA . ASN A 1 221 ? -0.191 28.383 47.947 1.00 33.00 221 ASN A CA 1
ATOM 1818 C C . ASN A 1 221 ? -1.402 29.304 48.171 1.00 33.00 221 ASN A C 1
ATOM 1820 O O . ASN A 1 221 ? -1.260 30.525 48.256 1.00 33.00 221 ASN A O 1
ATOM 1824 N N . LYS A 1 222 ? -2.612 28.744 48.308 1.00 32.34 222 LYS A N 1
ATOM 1825 C CA . LYS A 1 222 ? -3.717 29.472 48.955 1.00 32.34 222 LYS A CA 1
ATOM 1826 C C . LYS A 1 222 ? -4.508 28.574 49.909 1.00 32.34 222 LYS A C 1
ATOM 1828 O O . LYS A 1 222 ? -4.838 27.453 49.530 1.00 32.34 222 LYS A O 1
ATOM 1833 N N . PRO A 1 223 ? -4.827 29.058 51.125 1.00 33.03 223 PRO A N 1
ATOM 1834 C CA . PRO A 1 223 ? -5.650 28.318 52.070 1.00 33.03 223 PRO A CA 1
ATOM 1835 C C . PRO A 1 223 ? -7.076 28.179 51.527 1.00 33.03 223 PRO A C 1
ATOM 1837 O O . PRO A 1 223 ? -7.577 29.070 50.835 1.00 33.03 223 PRO A O 1
ATOM 1840 N N . GLU A 1 224 ? -7.704 27.045 51.835 1.00 37.91 224 GLU A N 1
ATOM 1841 C CA . GLU A 1 224 ? -9.063 26.692 51.423 1.00 37.91 224 GLU A CA 1
ATOM 1842 C C . GLU A 1 224 ? -10.062 27.845 51.613 1.00 37.91 224 GLU A C 1
ATOM 1844 O O . GLU A 1 224 ? -10.241 28.331 52.734 1.00 37.91 224 GLU A O 1
ATOM 1849 N N . PRO A 1 225 ? -10.826 28.218 50.573 1.00 32.62 225 PRO A N 1
ATOM 1850 C CA . PRO A 1 225 ? -12.078 28.911 50.766 1.00 32.62 225 PRO A CA 1
ATOM 1851 C C . PRO A 1 225 ? -13.237 27.913 50.689 1.00 32.62 225 PRO A C 1
ATOM 1853 O O . PRO A 1 225 ? -13.547 27.336 49.645 1.00 32.62 225 PRO A O 1
ATOM 1856 N N . LYS A 1 226 ? -13.942 27.773 51.813 1.00 40.19 226 LYS A N 1
ATOM 1857 C CA . LYS A 1 226 ? -15.328 27.302 51.854 1.00 40.19 226 LYS A CA 1
ATOM 1858 C C . LYS A 1 226 ? -16.203 28.264 51.042 1.00 40.19 226 LYS A C 1
ATOM 1860 O O . LYS A 1 226 ? -16.564 29.311 51.560 1.00 40.19 226 LYS A O 1
ATOM 1865 N N . ALA A 1 227 ? -16.557 27.917 49.805 1.00 33.66 227 ALA A N 1
ATOM 1866 C CA . ALA A 1 227 ? -17.798 28.343 49.142 1.00 33.66 227 ALA A CA 1
ATOM 1867 C C . ALA A 1 227 ? -17.907 27.730 47.738 1.00 33.66 227 ALA A C 1
ATOM 1869 O O . ALA A 1 227 ? -16.979 27.796 46.937 1.00 33.66 227 ALA A O 1
ATOM 1870 N N . ARG A 1 228 ? -19.086 27.183 47.419 1.00 37.78 228 ARG A N 1
ATOM 1871 C CA . ARG A 1 228 ? -19.492 26.824 46.055 1.00 37.78 228 ARG A CA 1
ATOM 1872 C C . ARG A 1 228 ? -19.551 28.092 45.195 1.00 37.78 228 ARG A C 1
ATOM 1874 O O . ARG A 1 228 ? -20.500 28.860 45.321 1.00 37.78 228 ARG A O 1
ATOM 1881 N N . SER A 1 229 ? -18.598 28.284 44.289 1.00 31.19 229 SER A N 1
ATOM 1882 C CA . SER A 1 229 ? -18.734 29.224 43.174 1.00 31.19 229 SER A CA 1
ATOM 1883 C C . SER A 1 229 ? -18.402 28.523 41.854 1.00 31.19 229 SER A C 1
ATOM 1885 O O . SER A 1 229 ? -17.350 27.911 41.683 1.00 31.19 229 SER A O 1
ATOM 1887 N N . ASN A 1 230 ? -19.343 28.573 40.908 1.00 29.00 230 ASN A N 1
ATOM 1888 C CA . ASN A 1 230 ? -19.113 28.175 39.521 1.00 29.00 230 ASN A CA 1
ATOM 1889 C C . ASN A 1 230 ? -18.333 29.298 38.831 1.00 29.00 230 ASN A C 1
ATOM 1891 O O . ASN A 1 230 ? -18.922 30.183 38.210 1.00 29.00 230 ASN A O 1
ATOM 1895 N N . THR A 1 231 ? -17.010 29.290 38.952 1.00 30.59 231 THR A N 1
ATOM 1896 C CA . THR A 1 231 ? -16.163 30.241 38.227 1.00 30.59 231 THR A CA 1
ATOM 1897 C C . THR A 1 231 ? -16.072 29.813 36.764 1.00 30.59 231 THR A C 1
ATOM 1899 O O . THR A 1 231 ? -15.445 28.808 36.431 1.00 30.59 231 THR A O 1
ATOM 1902 N N . ARG A 1 232 ? -16.723 30.568 35.874 1.00 30.67 232 ARG A N 1
ATOM 1903 C CA . ARG A 1 232 ? -16.604 30.414 34.420 1.00 30.67 232 ARG A CA 1
ATOM 1904 C C . ARG A 1 232 ? -15.404 31.243 33.965 1.00 30.67 232 ARG A C 1
ATOM 1906 O O . ARG A 1 232 ? -15.473 32.465 33.970 1.00 30.67 232 ARG A O 1
ATOM 1913 N N . ILE A 1 233 ? -14.299 30.587 33.622 1.00 32.88 233 ILE A N 1
ATOM 1914 C CA . ILE A 1 233 ? -13.135 31.251 33.024 1.00 32.88 233 ILE A CA 1
ATOM 1915 C C . ILE A 1 233 ? -13.318 31.175 31.509 1.00 32.88 233 ILE A C 1
ATOM 1917 O O . ILE A 1 233 ? -13.370 30.083 30.950 1.00 32.88 233 ILE A O 1
ATOM 1921 N N . GLN A 1 234 ? -13.469 32.325 30.857 1.00 31.44 234 GLN A N 1
ATOM 1922 C CA . GLN A 1 234 ? -13.533 32.432 29.403 1.00 31.44 234 GLN A CA 1
ATOM 1923 C C . GLN A 1 234 ? -12.202 33.023 28.931 1.00 31.44 234 GLN A C 1
ATOM 1925 O O . GLN A 1 234 ? -11.924 34.191 29.184 1.00 31.44 234 GLN A O 1
ATOM 1930 N N . MET A 1 235 ? -11.357 32.204 28.302 1.00 31.34 235 MET A N 1
ATOM 1931 C CA . MET A 1 235 ? -10.162 32.680 27.604 1.00 31.34 235 MET A CA 1
ATOM 1932 C C . MET A 1 235 ? -10.491 32.780 26.120 1.00 31.34 235 MET A C 1
ATOM 1934 O O . MET A 1 235 ? -10.741 31.770 25.469 1.00 31.34 235 MET A O 1
ATOM 1938 N N . THR A 1 236 ? -10.501 34.001 25.593 1.00 30.27 236 THR A N 1
ATOM 1939 C CA . THR A 1 236 ? -10.543 34.245 24.151 1.00 30.27 236 THR A CA 1
ATOM 1940 C C . THR A 1 236 ? -9.105 34.402 23.684 1.00 30.27 236 THR A C 1
ATOM 1942 O O . THR A 1 236 ? -8.434 35.353 24.079 1.00 30.27 236 THR A O 1
ATOM 1945 N N . ILE A 1 237 ? -8.620 33.460 22.879 1.00 32.69 237 ILE A N 1
ATOM 1946 C CA . ILE A 1 237 ? -7.302 33.555 22.252 1.00 32.69 237 ILE A CA 1
ATOM 1947 C C . ILE A 1 237 ? -7.539 33.895 20.783 1.00 32.69 237 ILE A C 1
ATOM 1949 O O . ILE A 1 237 ? -8.062 33.078 20.032 1.00 32.69 237 ILE A O 1
ATOM 1953 N N . SER A 1 238 ? -7.212 35.124 20.390 1.00 27.89 238 SER A N 1
ATOM 1954 C CA . SER A 1 238 ? -7.327 35.590 19.007 1.00 27.89 238 SER A CA 1
ATOM 1955 C C . SER A 1 238 ? -5.949 35.574 18.353 1.00 27.89 238 SER A C 1
ATOM 1957 O O . SER A 1 238 ? -5.038 36.251 18.829 1.00 27.89 238 SER A O 1
ATOM 1959 N N . PHE A 1 239 ? -5.802 34.850 17.244 1.00 32.12 239 PHE A N 1
ATOM 1960 C CA . PHE A 1 239 ? -4.607 34.907 16.401 1.00 32.12 239 PHE A CA 1
ATOM 1961 C C . PHE A 1 239 ? -4.958 35.543 15.059 1.00 32.12 239 PHE A C 1
ATOM 1963 O O . PHE A 1 239 ? -6.004 35.260 14.481 1.00 32.12 239 PHE A O 1
ATOM 1970 N N . ARG A 1 240 ? -4.073 36.405 14.553 1.00 27.66 240 ARG A N 1
ATOM 1971 C CA . ARG A 1 240 ? -4.185 36.996 13.218 1.00 27.66 240 ARG A CA 1
ATOM 1972 C C . ARG A 1 240 ? -3.177 36.288 12.316 1.00 27.66 240 ARG A C 1
ATOM 1974 O O . ARG A 1 240 ? -1.990 36.600 12.362 1.00 27.66 240 ARG A O 1
ATOM 1981 N N . LEU A 1 241 ? -3.638 35.315 11.534 1.00 28.89 241 LEU A N 1
ATOM 1982 C CA . LEU A 1 241 ? -2.816 34.675 10.508 1.00 28.89 241 LEU A CA 1
ATOM 1983 C C . LEU A 1 241 ? -2.515 35.707 9.415 1.00 28.89 241 LEU A C 1
ATOM 1985 O O . LEU A 1 241 ? -3.391 36.096 8.646 1.00 28.89 241 LEU A O 1
ATOM 1989 N N . SER A 1 242 ? -1.273 36.184 9.380 1.00 26.33 242 SER A N 1
ATOM 1990 C CA . SER A 1 242 ? -0.765 37.008 8.286 1.00 26.33 242 SER A CA 1
ATOM 1991 C C . SER A 1 242 ? -0.048 36.071 7.319 1.00 26.33 242 SER A C 1
ATOM 1993 O O . SER A 1 242 ? 1.136 35.797 7.485 1.00 26.33 242 SER A O 1
ATOM 1995 N N . ILE A 1 243 ? -0.783 35.522 6.350 1.00 31.67 243 ILE A N 1
ATOM 1996 C CA . ILE A 1 243 ? -0.209 34.710 5.270 1.00 31.67 243 ILE A CA 1
ATOM 1997 C C . ILE A 1 243 ? 0.631 35.649 4.400 1.00 31.67 243 ILE A C 1
ATOM 1999 O O . ILE A 1 243 ? 0.103 36.568 3.770 1.00 31.67 243 ILE A O 1
ATOM 2003 N N . ILE A 1 244 ? 1.950 35.458 4.384 1.00 30.64 244 ILE A N 1
ATOM 2004 C CA . ILE A 1 244 ? 2.826 36.196 3.475 1.00 30.64 244 ILE A CA 1
ATOM 2005 C C . ILE A 1 244 ? 2.611 35.616 2.071 1.00 30.64 244 ILE A C 1
ATOM 2007 O O . ILE A 1 244 ? 3.038 34.508 1.773 1.00 30.64 244 ILE A O 1
ATOM 2011 N N . ARG A 1 245 ? 1.935 36.413 1.230 1.00 32.72 245 ARG A N 1
ATOM 2012 C CA . ARG A 1 245 ? 1.719 36.239 -0.219 1.00 32.72 245 ARG A CA 1
ATOM 2013 C C . ARG A 1 245 ? 0.937 34.995 -0.663 1.00 32.72 245 ARG A C 1
ATOM 2015 O O . ARG A 1 245 ? 1.440 34.207 -1.442 1.00 32.72 245 ARG A O 1
ATOM 2022 N N . MET A 1 246 ? -0.346 34.939 -0.319 1.00 27.45 246 MET A N 1
ATOM 2023 C CA . MET A 1 246 ? -1.445 34.721 -1.279 1.00 27.45 246 MET A CA 1
ATOM 2024 C C . MET A 1 246 ? -2.673 35.449 -0.710 1.00 27.45 246 MET A C 1
ATOM 2026 O O . MET A 1 246 ? -2.826 35.511 0.510 1.00 27.45 246 MET A O 1
ATOM 2030 N N . GLU A 1 247 ? -3.489 36.086 -1.551 1.00 31.36 247 GLU A N 1
ATOM 2031 C CA . GLU A 1 247 ? -4.638 36.890 -1.102 1.00 31.36 247 GLU A CA 1
ATOM 2032 C C . GLU A 1 247 ? -5.549 36.092 -0.138 1.00 31.36 247 GLU A C 1
ATOM 2034 O O . GLU A 1 247 ? -5.983 34.989 -0.478 1.00 31.36 247 GLU A O 1
ATOM 2039 N N . PRO A 1 248 ? -5.846 36.599 1.076 1.00 39.44 248 PRO A N 1
ATOM 2040 C CA . PRO A 1 248 ? -6.594 35.837 2.069 1.00 39.44 248 PRO A CA 1
ATOM 2041 C C . PRO A 1 248 ? -8.093 35.853 1.733 1.00 39.44 248 PRO A C 1
ATOM 2043 O O . PRO A 1 248 ? -8.777 36.853 1.951 1.00 39.44 248 PRO A O 1
ATOM 2046 N N . MET A 1 249 ? -8.616 34.737 1.215 1.00 32.25 249 MET A N 1
ATOM 2047 C CA . MET A 1 249 ? -10.044 34.579 0.886 1.00 32.25 249 MET A CA 1
ATOM 2048 C C . MET A 1 249 ? -10.922 34.049 2.037 1.00 32.25 249 MET A C 1
ATOM 2050 O O . MET A 1 249 ? -12.137 33.941 1.869 1.00 32.25 249 MET A O 1
ATOM 2054 N N . TRP A 1 250 ? -10.359 33.736 3.208 1.00 36.69 250 TRP A N 1
ATOM 2055 C CA . TRP A 1 250 ? -11.115 33.124 4.307 1.00 36.69 250 TRP A CA 1
ATOM 2056 C C . TRP A 1 250 ? -10.723 33.701 5.668 1.00 36.69 250 TRP A C 1
ATOM 2058 O O . TRP A 1 250 ? -9.540 33.801 5.986 1.00 36.69 250 TRP A O 1
ATOM 2068 N N . ASN A 1 251 ? -11.729 34.044 6.478 1.00 40.94 251 ASN A N 1
ATOM 2069 C CA . ASN A 1 251 ? -11.564 34.301 7.907 1.00 40.94 251 ASN A CA 1
ATOM 2070 C C . ASN A 1 251 ? -12.037 33.062 8.674 1.00 40.94 251 ASN A C 1
ATOM 2072 O O . ASN A 1 251 ? -13.196 32.654 8.542 1.00 40.94 251 ASN A O 1
ATOM 2076 N N . THR A 1 252 ? -11.157 32.489 9.491 1.00 38.97 252 THR A N 1
ATOM 2077 C CA . THR A 1 252 ? -11.488 31.362 10.369 1.00 38.97 252 THR A CA 1
ATOM 2078 C C . THR A 1 252 ? -11.448 31.827 11.816 1.00 38.97 252 THR A C 1
ATOM 2080 O O . THR A 1 252 ? -10.383 32.164 12.329 1.00 38.97 252 THR A O 1
ATOM 2083 N N . ASP A 1 253 ? -12.607 31.818 12.472 1.00 39.72 253 ASP A N 1
ATOM 2084 C CA . ASP A 1 253 ? -12.739 32.093 13.899 1.00 39.72 253 ASP A CA 1
ATOM 2085 C C . ASP A 1 253 ? -12.835 30.767 14.656 1.00 39.72 253 ASP A C 1
ATOM 2087 O O . ASP A 1 253 ? -13.725 29.950 14.409 1.00 39.72 253 ASP A O 1
ATOM 2091 N N . MET A 1 254 ? -11.933 30.542 15.610 1.00 38.12 254 MET A N 1
ATOM 2092 C CA . MET A 1 254 ? -11.980 29.381 16.497 1.00 38.12 254 MET A CA 1
ATOM 2093 C C . MET A 1 254 ? -12.322 29.825 17.917 1.00 38.12 254 MET A C 1
ATOM 2095 O O . MET A 1 254 ? -11.698 30.726 18.471 1.00 38.12 254 MET A O 1
ATOM 2099 N N . THR A 1 255 ? -13.311 29.172 18.524 1.00 41.34 255 THR A N 1
ATOM 2100 C CA . THR A 1 255 ? -13.690 29.382 19.925 1.00 41.34 255 THR A CA 1
ATOM 2101 C C . THR A 1 255 ? -13.439 28.106 20.718 1.00 41.34 255 THR A C 1
ATOM 2103 O O . THR A 1 255 ? -13.937 27.038 20.362 1.00 41.34 255 THR A O 1
ATOM 2106 N N . VAL A 1 256 ? -12.683 28.215 21.811 1.00 38.16 256 VAL A N 1
ATOM 2107 C CA . VAL A 1 256 ? -12.417 27.103 22.733 1.00 38.16 256 VAL A CA 1
ATOM 2108 C C . VAL A 1 256 ? -13.241 27.293 24.001 1.00 38.16 256 VAL A C 1
ATOM 2110 O O . VAL A 1 256 ? -13.153 28.322 24.670 1.00 38.16 256 VAL A O 1
ATOM 2113 N N . PHE A 1 257 ? -14.032 26.285 24.357 1.00 38.94 257 PHE A N 1
ATOM 2114 C CA . PHE A 1 257 ? -14.802 26.243 25.592 1.00 38.94 257 PHE A CA 1
ATOM 2115 C C . PHE A 1 257 ? -14.161 25.258 26.563 1.00 38.94 257 PHE A C 1
ATOM 2117 O O . PHE A 1 257 ? -14.124 24.055 26.314 1.00 38.94 257 PHE A O 1
ATOM 2124 N N . VAL A 1 258 ? -13.697 25.760 27.707 1.00 39.19 258 VAL A N 1
ATOM 2125 C CA . VAL A 1 258 ? -13.187 24.921 28.797 1.00 39.19 258 VAL A CA 1
ATOM 2126 C C . VAL A 1 258 ? -14.223 24.880 29.910 1.00 39.19 258 VAL A C 1
ATOM 2128 O O . VAL A 1 258 ? -14.614 25.914 30.457 1.00 39.19 258 VAL A O 1
ATOM 2131 N N . ARG A 1 259 ? -14.682 23.677 30.266 1.00 37.50 259 ARG A N 1
ATOM 2132 C CA . ARG A 1 259 ? -15.616 23.469 31.376 1.00 37.50 259 ARG A CA 1
ATOM 2133 C C . ARG A 1 259 ? -14.953 22.599 32.435 1.00 37.50 259 ARG A C 1
ATOM 2135 O O . ARG A 1 259 ? -14.580 21.458 32.177 1.00 37.50 259 ARG A O 1
ATOM 2142 N N . ARG A 1 260 ? -14.819 23.145 33.645 1.00 33.97 260 ARG A N 1
ATOM 2143 C CA . ARG A 1 260 ? -14.249 22.440 34.797 1.00 33.97 260 ARG A CA 1
ATOM 2144 C C . ARG A 1 260 ? -15.364 21.961 35.723 1.00 33.97 260 ARG A C 1
ATOM 2146 O O . ARG A 1 260 ? -16.199 22.759 36.145 1.00 33.97 260 ARG A O 1
ATOM 2153 N N . ARG A 1 261 ? -15.366 20.668 36.047 1.00 36.03 261 ARG A N 1
ATOM 2154 C CA . ARG A 1 261 ? -16.132 20.068 37.150 1.00 36.03 261 ARG A CA 1
ATOM 2155 C C . ARG A 1 261 ? -15.150 19.457 38.162 1.00 36.03 261 ARG A C 1
ATOM 2157 O O . ARG A 1 261 ? -13.999 19.202 37.804 1.00 36.03 261 ARG A O 1
ATOM 2164 N N . PRO A 1 262 ? -15.551 19.228 39.424 1.00 32.91 262 PRO A N 1
ATOM 2165 C CA . PRO A 1 262 ? -14.719 18.480 40.363 1.00 32.91 262 PRO A CA 1
ATOM 2166 C C . PRO A 1 262 ? -14.387 17.100 39.774 1.00 32.91 262 PRO A C 1
ATOM 2168 O O . PRO A 1 262 ? -15.298 16.362 39.413 1.00 32.91 262 PRO A O 1
ATOM 2171 N N . GLY A 1 263 ? -13.097 16.792 39.616 1.00 34.84 263 GLY A N 1
ATOM 2172 C CA . GLY A 1 263 ? -12.611 15.517 39.071 1.00 34.84 263 GLY A CA 1
ATOM 2173 C C . GLY A 1 263 ? -12.618 15.369 37.542 1.00 34.84 263 GLY A C 1
ATOM 2174 O O . GLY A 1 263 ? -12.177 14.336 37.060 1.00 34.84 263 GLY A O 1
ATOM 2175 N N . HIS A 1 264 ? -13.080 16.362 36.769 1.00 33.16 264 HIS A N 1
ATOM 2176 C CA . HIS A 1 264 ? -13.158 16.243 35.305 1.00 33.16 264 HIS A CA 1
ATOM 2177 C C . HIS A 1 264 ? -13.005 17.598 34.596 1.00 33.16 264 HIS A C 1
ATOM 2179 O O . HIS A 1 264 ? -13.677 18.578 34.939 1.00 33.16 264 HIS A O 1
ATOM 2185 N N . ILE A 1 265 ? -12.162 17.655 33.562 1.00 37.03 265 ILE A N 1
ATOM 2186 C CA . ILE A 1 265 ? -12.032 18.806 32.657 1.00 37.03 265 ILE A CA 1
ATOM 2187 C C . ILE A 1 265 ? -12.517 18.360 31.281 1.00 37.03 265 ILE A C 1
ATOM 2189 O O . ILE A 1 265 ? -12.026 17.374 30.750 1.00 37.03 265 ILE A O 1
ATOM 2193 N N . SER A 1 266 ? -13.491 19.070 30.714 1.00 36.53 266 SER A N 1
ATOM 2194 C CA . SER A 1 266 ? -13.926 18.860 29.329 1.00 36.53 266 SER A CA 1
ATOM 2195 C C . SER A 1 266 ? -13.575 20.088 28.498 1.00 36.53 266 SER A C 1
ATOM 2197 O O . SER A 1 266 ? -13.911 21.214 28.890 1.00 36.53 266 SER A O 1
ATOM 2199 N N . ILE A 1 267 ? -12.932 19.865 27.357 1.00 39.81 267 ILE A N 1
ATOM 2200 C CA . ILE A 1 267 ? -12.586 20.898 26.384 1.00 39.81 267 ILE A CA 1
ATOM 2201 C C . ILE A 1 267 ? -13.434 20.648 25.142 1.00 39.81 267 ILE A C 1
ATOM 2203 O O . ILE A 1 267 ? -13.498 19.527 24.650 1.00 39.81 267 ILE A O 1
ATOM 2207 N N . THR A 1 268 ? -14.104 21.684 24.652 1.00 39.69 268 THR A N 1
ATOM 2208 C CA . THR A 1 268 ? -14.882 21.624 23.412 1.00 39.69 268 THR A CA 1
ATOM 2209 C C . THR A 1 268 ? -14.421 22.749 22.507 1.00 39.69 268 THR A C 1
ATOM 2211 O O . THR A 1 268 ? -14.405 23.913 22.913 1.00 39.69 268 THR A O 1
ATOM 2214 N N . THR A 1 269 ? -14.036 22.414 21.285 1.00 38.06 269 THR A N 1
ATOM 2215 C CA . THR A 1 269 ? -13.599 23.373 20.273 1.00 38.06 269 THR A CA 1
ATOM 2216 C C . THR A 1 269 ? -14.704 23.559 19.238 1.00 38.06 269 THR A C 1
ATOM 2218 O O . THR A 1 269 ? -15.387 22.615 18.856 1.00 38.06 269 THR A O 1
ATOM 2221 N N . SER A 1 270 ? -14.914 24.801 18.809 1.00 38.06 270 SER A N 1
ATOM 2222 C CA . SER A 1 270 ? -15.821 25.142 17.714 1.00 38.06 270 SER A CA 1
ATOM 2223 C C . SER A 1 270 ? -15.053 25.990 16.716 1.00 38.06 270 SER A C 1
ATOM 2225 O O . SER A 1 270 ? -14.527 27.043 17.078 1.00 38.06 270 SER A O 1
ATOM 2227 N N . ILE A 1 271 ? -15.014 25.553 15.461 1.00 39.66 271 ILE A N 1
ATOM 2228 C CA . ILE A 1 271 ? -14.388 26.287 14.360 1.00 39.66 271 ILE A CA 1
ATOM 2229 C C . ILE A 1 271 ? -15.500 26.828 13.468 1.00 39.66 271 ILE A C 1
ATOM 2231 O O . ILE A 1 271 ? -16.416 26.100 13.093 1.00 39.66 271 ILE A O 1
ATOM 2235 N N . ARG A 1 272 ? -15.437 28.118 13.144 1.00 36.91 272 ARG A N 1
ATOM 2236 C CA . ARG A 1 272 ? -16.362 28.766 12.220 1.00 36.91 272 ARG A CA 1
ATOM 2237 C C . ARG A 1 272 ? -15.557 29.464 11.134 1.00 36.91 272 ARG A C 1
ATOM 2239 O O . ARG A 1 272 ? -14.925 30.488 11.370 1.00 36.91 272 ARG A O 1
ATOM 2246 N N . SER A 1 273 ? -15.576 28.899 9.936 1.00 37.75 273 SER A N 1
ATOM 2247 C CA . SER A 1 273 ? -15.023 29.537 8.745 1.00 37.75 273 SER A CA 1
ATOM 2248 C C . SER A 1 273 ? -16.101 30.369 8.058 1.00 37.75 273 SER A C 1
ATOM 2250 O O . SER A 1 273 ? -17.209 29.879 7.833 1.00 37.75 273 SER A O 1
ATOM 2252 N N . SER A 1 274 ? -15.779 31.604 7.683 1.00 37.62 274 SER A N 1
ATOM 2253 C CA . SER A 1 274 ? -16.630 32.418 6.812 1.00 37.62 274 SER A CA 1
ATOM 2254 C C . SER A 1 274 ? -15.843 32.888 5.590 1.00 37.62 274 SER A C 1
ATOM 2256 O O . SER A 1 274 ? -14.699 33.339 5.703 1.00 37.62 274 SER A O 1
ATOM 2258 N N . LYS A 1 275 ? -16.461 32.754 4.409 1.00 33.62 275 LYS A N 1
ATOM 2259 C CA . LYS A 1 275 ? -16.017 33.462 3.203 1.00 33.62 275 LYS A CA 1
ATOM 2260 C C . LYS A 1 275 ? -16.364 34.940 3.362 1.00 33.62 275 LYS A C 1
ATOM 2262 O O . LYS A 1 275 ? -17.428 35.250 3.899 1.00 33.62 275 LYS A O 1
ATOM 2267 N N . ARG A 1 276 ? -15.482 35.825 2.897 1.00 42.00 276 ARG A N 1
ATOM 2268 C CA . ARG A 1 276 ? -15.884 37.205 2.603 1.00 42.00 276 ARG A CA 1
ATOM 2269 C C . ARG A 1 276 ? -16.813 37.246 1.400 1.00 42.00 276 ARG A C 1
ATOM 2271 O O . ARG A 1 276 ? -16.587 36.439 0.472 1.00 42.00 276 ARG A O 1
#

Foldseek 3Di:
DPPPDDAPAEPPCVPFFAADQAAAPQPRHRPQWGAQVLLPDVPDRGGTHHLVCLQVPVFWRDDDPVLLVVLLVLLVVLDPPVCNVCSVVLSVVQRVRNRSDHGGPDPPDRRFDDDSSHTFHWPHWDALQRQLVVDPNSPSLVSQLVQEDPVQNVPDPDSVVVNVCDPPQKIKIWTADPPPRRIHIDMDGNDPVNNCVVVVVVVVVVCCVVVVVVVVVVPPPDDDDPDDDQDQDADQDDDDDPPDDDPDQKDKGKGWGWGDDVPDIDIDIDIDIDGD

Organism: NCBI:txid630520

Sequence (276 aa):
MQNDWNFRYFDDPLRNAEFIESPCESCGSEENCLDGVFFDEPEFDRESVCMDCLVDGKVKVHIRDYLVEKLERNVKKSYPSELEDKVPKIVDIQCSELKKSPPIPWIQQNDWVVCCGEFAKYLGEWSQEKFELSSANRNGKEFQLSILEKEYRDRIEDEELFWEDIGNDTAIYVFECLKCAHKRAQFDKVTNIQQSYLDWLRAIQGFFFTGLLSAAAIGFNKPEPKARSNTRIQMTISFRLSIIRMEPMWNTDMTVFVRRRPGHISITTSIRSSKR

Radius of gyration: 24.67 Å; chains: 1; bounding box: 46×55×78 Å

InterPro domains:
  IPR005363 Uncharacterised protein family UPF0167 [PF03691] (6-188)

Secondary structure (DSSP, 8-state):
-------SSBS-HHHHS-EESSPPTTT---SSEEEGGGG--TT----EEEHHHHHTTSS-----HHHHHHHHHHHHHHS-GGGGGGHHHHHHHHHHHHTTSPPP--SS-----EETTEEPEEEEE--HHHHHHHSTTS-HHHHHHHHB-HHHHTT-S-HHHHHHTBTTTEEEEEEE-TTT--EEEEEEE--HHHHHHHHHHHHHHHHHHHHHHHHHHHTTSS---------------------TTS---EEEEEEEEEEEETTEEEEEEEEEEEE-